Protein AF-A0A7N2KNU7-F1 (afdb_monomer)

Structure (mmCIF, N/CA/C/O backbone):
data_AF-A0A7N2KNU7-F1
#
_entry.id   AF-A0A7N2KNU7-F1
#
loop_
_atom_site.group_PDB
_atom_site.id
_atom_site.type_symbol
_atom_site.label_atom_id
_atom_site.label_alt_id
_atom_site.label_comp_id
_atom_site.label_asym_id
_atom_site.label_entity_id
_atom_site.label_seq_id
_atom_site.pdbx_PDB_ins_code
_atom_site.Cartn_x
_atom_site.Cartn_y
_atom_site.Cartn_z
_atom_site.occupancy
_atom_site.B_iso_or_equiv
_atom_site.auth_seq_id
_atom_site.auth_comp_id
_atom_site.auth_asym_id
_atom_site.auth_atom_id
_atom_site.pdbx_PDB_model_num
ATOM 1 N N . MET A 1 1 ? 19.047 15.724 -5.368 1.00 64.50 1 MET A N 1
ATOM 2 C CA . MET A 1 1 ? 18.341 14.458 -5.682 1.00 64.50 1 MET A CA 1
ATOM 3 C C . MET A 1 1 ? 17.809 14.428 -7.114 1.00 64.50 1 MET A C 1
ATOM 5 O O . MET A 1 1 ? 18.222 13.555 -7.859 1.00 64.50 1 MET A O 1
ATOM 9 N N . MET A 1 2 ? 16.985 15.394 -7.543 1.00 69.75 2 MET A N 1
ATOM 10 C CA . MET A 1 2 ? 16.457 15.450 -8.921 1.00 69.75 2 MET A CA 1
ATOM 11 C C . MET A 1 2 ? 17.552 15.478 -10.005 1.00 69.75 2 MET A C 1
ATOM 13 O O . MET A 1 2 ? 17.428 14.807 -11.021 1.00 69.75 2 MET A O 1
ATOM 17 N N . GLN A 1 3 ? 18.667 16.171 -9.753 1.00 74.50 3 GLN A N 1
ATOM 18 C CA . GLN A 1 3 ? 19.813 16.201 -10.668 1.00 74.50 3 GLN A CA 1
ATOM 19 C C . GLN A 1 3 ? 20.489 14.829 -10.831 1.00 74.50 3 GLN A C 1
ATOM 21 O O . GLN A 1 3 ? 20.762 14.425 -11.954 1.00 74.50 3 GLN A O 1
ATOM 26 N N . MET A 1 4 ? 20.637 14.060 -9.744 1.00 72.19 4 MET A N 1
ATOM 27 C CA . MET A 1 4 ? 21.137 12.679 -9.818 1.00 72.19 4 MET A CA 1
ATOM 28 C C . MET A 1 4 ? 20.189 11.774 -10.615 1.00 72.19 4 MET A C 1
ATOM 30 O O . MET A 1 4 ? 20.644 10.941 -11.387 1.00 72.19 4 MET A O 1
ATOM 34 N N . ILE A 1 5 ? 18.869 11.950 -10.469 1.00 74.19 5 ILE A N 1
ATOM 35 C CA . ILE A 1 5 ? 17.875 11.183 -11.239 1.00 74.19 5 ILE A CA 1
ATOM 36 C C . ILE A 1 5 ? 18.020 11.470 -12.743 1.00 74.19 5 ILE A C 1
ATOM 38 O O . ILE A 1 5 ? 18.053 10.542 -13.549 1.00 74.19 5 ILE A O 1
ATOM 42 N N . LEU A 1 6 ? 18.150 12.744 -13.130 1.00 79.31 6 LEU A N 1
ATOM 43 C 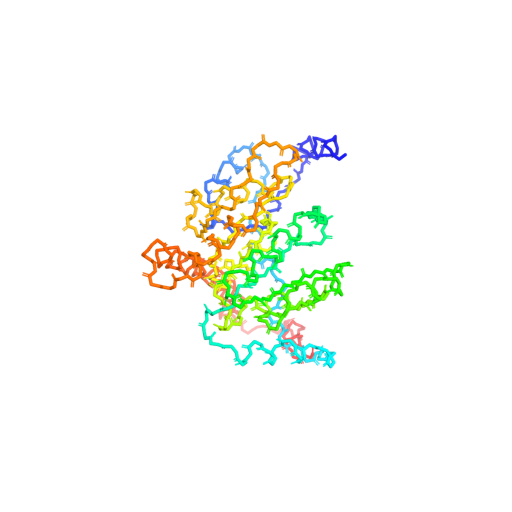CA . LEU A 1 6 ? 18.353 13.136 -14.530 1.00 79.31 6 LEU A CA 1
ATOM 44 C C . LEU A 1 6 ? 19.681 12.617 -15.094 1.00 79.31 6 LEU A C 1
ATOM 46 O O . LEU A 1 6 ? 19.728 12.157 -16.236 1.00 79.31 6 LEU A O 1
ATOM 50 N N . GLU A 1 7 ? 20.742 12.639 -14.288 1.00 81.50 7 GLU A N 1
ATOM 51 C CA . GLU A 1 7 ? 22.025 12.048 -14.657 1.00 81.50 7 GLU A CA 1
ATOM 52 C C . GLU A 1 7 ? 21.876 10.550 -14.915 1.00 81.50 7 GLU A C 1
ATOM 54 O O . GLU A 1 7 ? 22.263 10.104 -15.991 1.00 81.50 7 GLU A O 1
ATOM 59 N N . VAL A 1 8 ? 21.223 9.787 -14.034 1.00 79.69 8 VAL A N 1
ATOM 60 C CA . VAL A 1 8 ? 20.981 8.347 -14.239 1.00 79.69 8 VAL A CA 1
ATOM 61 C C . VAL A 1 8 ? 20.299 8.070 -15.584 1.00 79.69 8 VAL A C 1
ATOM 63 O O . VAL A 1 8 ? 20.743 7.186 -16.317 1.00 79.69 8 VAL A O 1
ATOM 66 N N . PHE A 1 9 ? 19.294 8.858 -15.984 1.00 81.62 9 PHE A N 1
ATOM 67 C CA . PHE A 1 9 ? 18.635 8.679 -17.287 1.00 81.62 9 PHE A CA 1
ATOM 68 C C . PHE A 1 9 ? 19.575 8.862 -18.485 1.00 81.62 9 PHE A C 1
ATOM 70 O O . PHE A 1 9 ? 19.429 8.166 -19.492 1.00 81.62 9 PHE A O 1
ATOM 77 N N . SER A 1 10 ? 20.569 9.747 -18.383 1.00 83.69 10 SER A N 1
ATOM 78 C CA . SER A 1 10 ? 21.574 9.922 -19.440 1.00 83.69 10 SER A CA 1
ATOM 79 C C . SER A 1 10 ? 22.513 8.715 -19.573 1.00 83.69 10 SER A C 1
ATOM 81 O O . SER A 1 10 ? 23.032 8.449 -20.660 1.00 83.69 10 SER A O 1
ATOM 83 N N . TRP A 1 11 ? 22.694 7.948 -18.493 1.00 85.88 11 TRP A N 1
ATOM 84 C CA . TRP A 1 11 ? 23.528 6.746 -18.471 1.00 85.88 11 TRP A CA 1
ATOM 85 C C . TRP A 1 11 ? 22.797 5.513 -18.996 1.00 85.88 11 TRP A C 1
ATOM 87 O O . TRP A 1 11 ? 23.459 4.602 -19.485 1.00 85.88 11 TRP A O 1
ATOM 97 N N . VAL A 1 12 ? 21.457 5.490 -18.979 1.00 88.38 12 VAL A N 1
ATOM 98 C CA . VAL A 1 12 ? 20.672 4.350 -19.488 1.00 88.38 12 VAL A CA 1
ATOM 99 C C . VAL A 1 12 ? 21.035 4.027 -20.940 1.00 88.38 12 VAL A C 1
ATOM 101 O O . VAL A 1 12 ? 21.231 2.866 -21.268 1.00 88.38 12 VAL A O 1
ATOM 104 N N . ASN A 1 13 ? 21.236 5.038 -21.795 1.00 84.75 13 ASN A N 1
ATOM 105 C CA . ASN A 1 13 ? 21.635 4.827 -23.197 1.00 84.75 13 ASN A CA 1
ATOM 106 C C . ASN A 1 13 ? 23.048 4.239 -23.368 1.00 84.75 13 ASN A C 1
ATOM 108 O O . ASN A 1 13 ? 23.402 3.811 -24.462 1.00 84.75 13 ASN A O 1
ATOM 112 N N . LYS A 1 14 ? 23.864 4.250 -22.310 1.00 89.06 14 LYS A N 1
ATOM 113 C CA . LYS A 1 14 ? 25.227 3.701 -22.292 1.00 89.06 14 LYS A CA 1
ATOM 114 C C . LYS A 1 14 ? 25.286 2.318 -21.637 1.00 89.06 14 LYS A C 1
ATOM 116 O O . LYS A 1 14 ? 26.367 1.741 -21.548 1.00 89.06 14 LYS A O 1
ATOM 121 N N . ALA A 1 15 ? 24.161 1.808 -21.136 1.00 90.50 15 ALA A N 1
ATOM 122 C CA . ALA A 1 15 ? 24.102 0.514 -20.477 1.00 90.50 15 ALA A CA 1
ATOM 123 C C . ALA A 1 15 ? 24.253 -0.637 -21.484 1.00 90.50 15 ALA A C 1
ATOM 125 O O . ALA A 1 15 ? 23.887 -0.522 -22.652 1.00 90.50 15 ALA A O 1
ATOM 126 N N . GLN A 1 16 ? 24.773 -1.771 -21.011 1.00 93.88 16 GLN A N 1
ATOM 127 C CA . GLN A 1 16 ? 24.846 -3.011 -21.795 1.00 93.88 16 GLN A CA 1
ATOM 128 C C . GLN A 1 16 ? 23.564 -3.840 -21.706 1.00 93.88 16 GLN A C 1
ATOM 130 O O . GLN A 1 16 ? 23.306 -4.670 -22.571 1.00 93.88 16 GLN A O 1
ATOM 135 N N . TYR A 1 17 ? 22.791 -3.650 -20.640 1.00 92.75 17 TYR A N 1
ATOM 136 C CA . TYR A 1 17 ? 21.501 -4.278 -20.402 1.00 92.75 17 TYR A CA 1
ATOM 137 C C . TYR A 1 17 ? 20.739 -3.478 -19.340 1.00 92.75 17 TYR A C 1
ATOM 139 O O . TYR A 1 17 ? 21.343 -2.777 -18.524 1.00 92.75 17 TYR A O 1
ATOM 147 N N . LEU A 1 18 ? 19.413 -3.605 -19.329 1.00 91.00 18 LEU A N 1
ATOM 148 C CA . LEU A 1 18 ? 18.538 -3.009 -18.319 1.00 91.00 18 LEU A CA 1
ATOM 149 C C . LEU A 1 18 ? 17.828 -4.110 -17.535 1.00 91.00 18 LEU A C 1
ATOM 151 O O . LEU A 1 18 ? 17.104 -4.917 -18.113 1.00 91.00 18 LEU A O 1
ATOM 155 N N . LEU A 1 19 ? 18.030 -4.127 -16.217 1.00 90.19 19 LEU A N 1
ATOM 156 C CA . LEU A 1 19 ? 17.342 -5.032 -15.298 1.00 90.19 19 LEU A CA 1
ATOM 157 C C . LEU A 1 19 ? 16.247 -4.262 -14.568 1.00 90.19 19 LEU A C 1
ATOM 159 O O . LEU A 1 19 ? 16.536 -3.297 -13.863 1.00 90.19 19 LEU A O 1
ATOM 163 N N . LEU A 1 20 ? 15.001 -4.701 -14.717 1.00 88.50 20 LEU A N 1
ATOM 164 C CA . LEU A 1 20 ? 13.859 -4.110 -14.027 1.00 88.50 20 LEU A CA 1
ATOM 165 C C . LEU A 1 20 ? 13.331 -5.074 -12.971 1.00 88.50 20 LEU A C 1
ATOM 167 O O . LEU A 1 20 ? 13.109 -6.257 -13.237 1.00 88.50 20 LEU A O 1
ATOM 171 N N . THR A 1 21 ? 13.097 -4.557 -11.767 1.00 87.50 21 THR A N 1
ATOM 172 C CA . THR A 1 21 ? 12.558 -5.299 -10.618 1.00 87.50 21 THR A CA 1
ATOM 173 C C . THR A 1 21 ? 11.040 -5.475 -10.722 1.00 87.50 21 THR A C 1
ATOM 175 O O . THR A 1 21 ? 10.298 -5.243 -9.771 1.00 87.50 21 THR A O 1
ATOM 178 N N . SER A 1 22 ? 10.572 -5.888 -11.898 1.00 88.31 22 SER A N 1
ATOM 179 C CA . SER A 1 22 ? 9.167 -6.124 -12.224 1.00 88.31 22 SER A CA 1
ATOM 180 C C . SER A 1 22 ? 8.988 -7.479 -12.916 1.00 88.31 22 SER A C 1
ATOM 182 O O . SER A 1 22 ? 9.959 -8.194 -13.180 1.00 88.31 22 SER A O 1
ATOM 184 N N . ILE A 1 23 ? 7.736 -7.842 -13.165 1.00 87.44 23 ILE A N 1
ATOM 185 C CA . ILE A 1 23 ? 7.295 -9.058 -13.843 1.00 87.44 23 ILE A CA 1
ATOM 186 C C . ILE A 1 23 ? 6.783 -8.654 -15.230 1.00 87.44 23 ILE A C 1
ATOM 188 O O . ILE A 1 23 ? 6.042 -7.680 -15.352 1.00 87.44 23 ILE A O 1
ATOM 192 N N . TYR A 1 24 ? 7.171 -9.384 -16.279 1.00 89.38 24 TYR A N 1
ATOM 193 C CA . TYR A 1 24 ? 6.782 -9.029 -17.647 1.00 89.38 24 TYR A CA 1
ATOM 194 C C . TYR A 1 24 ? 5.262 -9.088 -17.835 1.00 89.38 24 TYR A C 1
ATOM 196 O O . TYR A 1 24 ? 4.677 -8.176 -18.402 1.00 89.38 24 TYR A O 1
ATOM 204 N N . GLU A 1 25 ? 4.613 -10.114 -17.292 1.00 89.31 25 GLU A N 1
ATOM 205 C CA . GLU A 1 25 ? 3.164 -10.319 -17.324 1.00 89.31 25 GLU A CA 1
ATOM 206 C C . GLU A 1 25 ? 2.397 -9.169 -16.660 1.00 89.31 25 GLU A C 1
ATOM 208 O O . GLU A 1 25 ? 1.263 -8.887 -17.041 1.00 89.31 25 GLU A O 1
ATOM 213 N N . LEU A 1 26 ? 3.020 -8.486 -15.694 1.00 87.56 26 LEU A N 1
ATOM 214 C CA . LEU A 1 26 ? 2.417 -7.363 -14.984 1.00 87.56 26 LEU A CA 1
ATOM 215 C C . LEU A 1 26 ? 2.451 -6.065 -15.806 1.00 87.56 26 LEU A C 1
ATOM 217 O O . LEU A 1 26 ? 1.499 -5.289 -15.778 1.00 87.56 26 LEU A O 1
ATOM 221 N N . GLU A 1 27 ? 3.545 -5.823 -16.532 1.00 88.50 27 GLU A N 1
ATOM 222 C CA . GLU A 1 27 ? 3.815 -4.549 -17.214 1.00 88.50 27 GLU A CA 1
ATOM 223 C C . GLU A 1 27 ? 4.255 -4.746 -18.673 1.00 88.50 27 GLU A C 1
ATOM 225 O O . GLU A 1 27 ? 5.130 -4.038 -19.178 1.00 88.50 27 GLU A O 1
ATOM 230 N N . SER A 1 28 ? 3.655 -5.710 -19.374 1.00 91.44 28 SER A N 1
ATOM 231 C CA . SER A 1 28 ? 4.096 -6.159 -20.707 1.00 91.44 28 SER A CA 1
ATOM 232 C C . SER A 1 28 ? 4.264 -5.007 -21.696 1.00 91.44 28 SER A C 1
ATOM 234 O O . SER A 1 28 ? 5.322 -4.859 -22.303 1.00 91.44 28 SER A O 1
ATOM 236 N N . LYS A 1 29 ? 3.283 -4.099 -21.749 1.00 92.06 29 LYS A N 1
ATOM 237 C CA . LYS A 1 29 ? 3.323 -2.884 -22.580 1.00 92.06 29 LYS A CA 1
ATOM 238 C C . LYS A 1 29 ? 4.541 -2.001 -22.295 1.00 92.06 29 LYS A C 1
ATOM 240 O O . LYS A 1 29 ? 5.129 -1.457 -23.227 1.00 92.06 29 LYS A O 1
ATOM 245 N N . VAL A 1 30 ? 4.923 -1.845 -21.025 1.00 91.69 30 VAL A N 1
ATOM 246 C CA . VAL A 1 30 ? 6.094 -1.045 -20.631 1.00 91.69 30 VAL A CA 1
ATOM 247 C C . VAL A 1 30 ? 7.362 -1.728 -21.126 1.00 91.69 30 VAL A C 1
ATOM 249 O O . VAL A 1 30 ? 8.192 -1.091 -21.772 1.00 91.69 30 VAL A O 1
ATOM 252 N N . PHE A 1 31 ? 7.491 -3.034 -20.893 1.00 92.31 31 PHE A N 1
ATOM 253 C CA . PHE A 1 31 ? 8.637 -3.802 -21.371 1.00 92.31 31 PHE A CA 1
ATOM 254 C C . PHE A 1 31 ? 8.760 -3.787 -22.894 1.00 92.31 31 PHE A C 1
ATOM 256 O O . PHE A 1 31 ? 9.868 -3.626 -23.398 1.00 92.31 31 PHE A O 1
ATOM 263 N N . ASP A 1 32 ? 7.657 -3.916 -23.626 1.00 94.62 32 ASP A N 1
ATOM 264 C CA . ASP A 1 32 ? 7.663 -3.914 -25.090 1.00 94.62 32 ASP A CA 1
ATOM 265 C C . ASP A 1 32 ? 8.130 -2.562 -25.643 1.00 94.62 32 ASP A C 1
ATOM 267 O O . ASP A 1 32 ? 8.982 -2.512 -26.531 1.00 94.62 32 ASP A O 1
ATOM 271 N N . VAL A 1 33 ? 7.662 -1.455 -25.055 1.00 95.44 33 VAL A N 1
ATOM 272 C CA . VAL A 1 33 ? 8.128 -0.106 -25.410 1.00 95.44 33 VAL A CA 1
ATOM 273 C C . VAL A 1 33 ? 9.615 0.067 -25.099 1.00 95.44 33 VAL A C 1
ATOM 275 O O . VAL A 1 33 ? 10.349 0.619 -25.916 1.00 95.44 33 VAL A O 1
ATOM 278 N N . LEU A 1 34 ? 10.091 -0.408 -23.945 1.00 93.44 34 LEU A N 1
ATOM 279 C CA . LEU A 1 34 ? 11.506 -0.300 -23.578 1.00 93.44 34 LEU A CA 1
ATOM 280 C C . LEU A 1 34 ? 12.401 -1.153 -24.487 1.00 93.44 34 LEU A C 1
ATOM 282 O O . LEU A 1 34 ? 13.447 -0.672 -24.917 1.00 93.44 34 LEU A O 1
ATOM 286 N N . LYS A 1 35 ? 11.975 -2.373 -24.833 1.00 93.75 35 LYS A N 1
ATOM 287 C CA . LYS A 1 35 ? 12.671 -3.255 -25.786 1.00 93.75 35 LYS A CA 1
ATOM 288 C C . LYS A 1 35 ? 12.715 -2.667 -27.197 1.00 93.75 35 LYS A C 1
ATOM 290 O O . LYS A 1 35 ? 13.703 -2.853 -27.891 1.00 93.75 35 LYS A O 1
ATOM 295 N N . ALA A 1 36 ? 11.670 -1.956 -27.622 1.00 95.19 36 ALA A N 1
ATOM 296 C CA . ALA A 1 36 ? 11.663 -1.265 -28.911 1.00 95.19 36 ALA A CA 1
ATOM 297 C C . ALA A 1 36 ? 12.526 0.009 -28.901 1.00 95.19 36 ALA A C 1
ATOM 299 O O . ALA A 1 36 ? 13.092 0.389 -29.924 1.00 95.19 36 ALA A O 1
ATOM 300 N N . LYS A 1 37 ? 12.614 0.686 -27.750 1.00 93.31 37 LYS A N 1
ATOM 301 C CA . LYS A 1 37 ? 13.359 1.939 -27.589 1.00 93.31 37 LYS A CA 1
ATOM 302 C C . LYS A 1 37 ? 14.869 1.730 -27.495 1.00 93.31 37 LYS A C 1
ATOM 304 O O . LYS A 1 37 ? 15.621 2.566 -27.992 1.00 93.31 37 LYS A O 1
ATOM 309 N N . PHE A 1 38 ? 15.309 0.673 -26.820 1.00 91.38 38 PHE A N 1
ATOM 310 C CA . PHE A 1 38 ? 16.722 0.419 -26.562 1.00 91.38 38 PHE A CA 1
ATOM 311 C C . PHE A 1 38 ? 17.254 -0.716 -27.433 1.00 91.38 38 PHE A C 1
ATOM 313 O O . PHE A 1 38 ? 16.611 -1.744 -27.595 1.00 91.38 38 PHE A O 1
ATOM 320 N N . SER A 1 39 ? 18.462 -0.541 -27.971 1.00 91.00 39 SER A N 1
ATOM 321 C CA . SER A 1 39 ? 19.144 -1.571 -28.764 1.00 91.00 39 SER A CA 1
ATOM 322 C C . SER A 1 39 ? 19.776 -2.675 -27.912 1.00 91.00 39 SER A C 1
ATOM 324 O O . SER A 1 39 ? 20.162 -3.714 -28.446 1.00 91.00 39 SER A O 1
ATOM 326 N N . PHE A 1 40 ? 19.904 -2.459 -26.600 1.00 93.25 40 PHE A N 1
ATOM 327 C CA . PHE A 1 40 ? 20.430 -3.438 -25.655 1.00 93.25 40 PHE A CA 1
ATOM 328 C C . PHE A 1 40 ? 19.311 -4.271 -24.999 1.00 93.25 40 PHE A C 1
ATOM 330 O O . PHE A 1 40 ? 18.161 -3.829 -24.935 1.00 93.25 40 PHE A O 1
ATOM 337 N N . PRO A 1 41 ? 19.629 -5.460 -24.451 1.00 94.31 41 PRO A N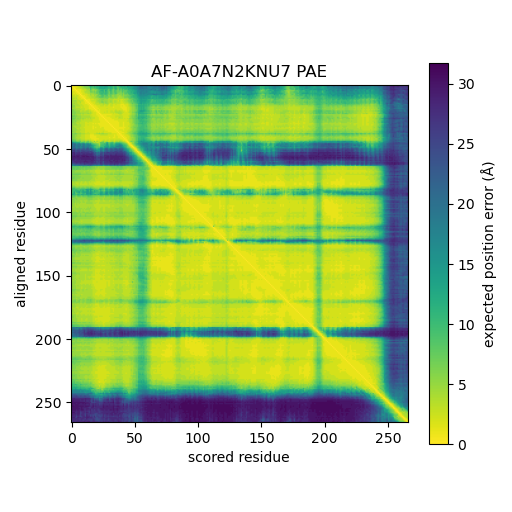 1
ATOM 338 C CA . PRO A 1 41 ? 18.641 -6.315 -23.800 1.00 94.31 41 PRO A CA 1
ATOM 339 C C . PRO A 1 41 ? 17.970 -5.680 -22.571 1.00 94.31 41 PRO A C 1
ATOM 341 O O . PRO A 1 41 ? 18.635 -5.127 -21.691 1.00 94.31 41 PRO A O 1
ATOM 344 N N . VAL A 1 42 ? 16.647 -5.838 -22.473 1.00 93.06 42 VAL A N 1
ATOM 345 C CA . VAL A 1 42 ? 15.834 -5.433 -21.315 1.00 93.06 42 VAL A CA 1
ATOM 346 C C . VAL A 1 42 ? 15.231 -6.678 -20.669 1.00 93.06 42 VAL A C 1
ATOM 348 O O . VAL A 1 42 ? 14.463 -7.402 -21.309 1.00 93.06 42 VAL A O 1
ATOM 351 N N . TYR A 1 43 ? 15.553 -6.910 -19.397 1.00 89.75 43 TYR A N 1
ATOM 352 C CA . TYR A 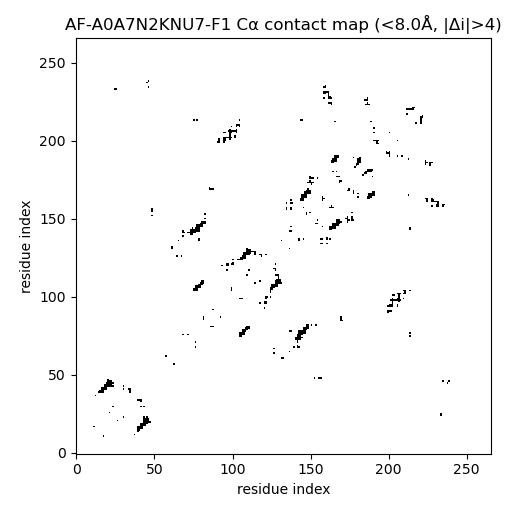1 43 ? 15.141 -8.092 -18.644 1.00 89.75 43 TYR A CA 1
ATOM 353 C C . TYR A 1 43 ? 14.221 -7.737 -17.476 1.00 89.75 43 TYR A C 1
ATOM 355 O O . TYR A 1 43 ? 14.501 -6.840 -16.677 1.00 89.75 43 TYR A O 1
ATOM 363 N N . ALA A 1 44 ? 13.139 -8.504 -17.351 1.00 88.31 44 ALA A N 1
ATOM 364 C CA . ALA A 1 44 ? 12.337 -8.567 -16.140 1.00 88.31 44 ALA A CA 1
ATOM 365 C C . ALA A 1 44 ? 13.014 -9.535 -15.162 1.00 88.31 44 ALA A C 1
ATOM 367 O O . ALA A 1 44 ? 13.118 -10.727 -15.443 1.00 88.31 44 ALA A O 1
ATOM 368 N N . MET A 1 45 ? 13.473 -9.046 -14.009 1.00 80.69 45 MET A N 1
ATOM 369 C CA . MET A 1 45 ? 14.066 -9.912 -12.977 1.00 80.69 45 MET A CA 1
ATOM 370 C C . MET A 1 45 ? 13.000 -10.748 -12.240 1.00 80.69 45 MET A C 1
ATOM 372 O O . MET A 1 45 ? 13.299 -11.749 -11.578 1.00 80.69 45 MET A O 1
ATOM 376 N N . GLY A 1 46 ? 11.729 -10.363 -12.366 1.00 74.56 46 GLY A N 1
ATOM 377 C CA . GLY A 1 46 ? 10.599 -11.015 -11.723 1.00 74.56 46 GLY A CA 1
ATOM 378 C C . GLY A 1 46 ? 10.545 -10.731 -10.223 1.00 74.56 46 GLY A C 1
ATOM 379 O O . GLY A 1 46 ? 10.883 -9.640 -9.754 1.00 74.56 46 GLY A O 1
ATOM 380 N N . GLN A 1 47 ? 10.099 -11.722 -9.450 1.00 66.06 47 GLN A N 1
ATOM 381 C CA . GLN A 1 47 ? 9.970 -11.641 -7.994 1.00 66.06 47 GLN A CA 1
ATOM 382 C C . GLN A 1 47 ? 11.324 -11.676 -7.275 1.00 66.06 47 GLN A C 1
ATOM 384 O O . GLN A 1 47 ? 11.727 -12.694 -6.736 1.00 66.06 47 GLN A O 1
ATOM 389 N N . ILE A 1 48 ? 12.037 -10.553 -7.237 1.00 63.00 48 ILE A N 1
ATOM 390 C CA . ILE A 1 48 ? 12.957 -10.273 -6.129 1.00 63.00 48 ILE A CA 1
ATOM 391 C C . ILE A 1 48 ? 12.104 -9.825 -4.938 1.00 63.00 48 ILE A C 1
ATOM 393 O O . ILE A 1 48 ? 11.879 -8.629 -4.743 1.00 63.00 48 ILE A O 1
ATOM 397 N N . VAL A 1 49 ? 11.495 -10.782 -4.252 1.00 60.66 49 VAL A N 1
ATOM 398 C CA . VAL A 1 49 ? 10.920 -10.607 -2.914 1.00 60.66 49 VAL A CA 1
ATOM 399 C C . VAL A 1 49 ? 11.815 -11.443 -1.994 1.00 60.66 49 VAL A C 1
ATOM 401 O O . VAL A 1 49 ? 12.264 -12.500 -2.443 1.00 60.66 49 VAL A O 1
ATOM 404 N N . PRO A 1 50 ? 12.171 -10.980 -0.778 1.00 57.62 50 PRO A N 1
ATOM 405 C CA . PRO A 1 50 ? 12.945 -11.798 0.152 1.00 57.62 50 PRO A CA 1
ATOM 406 C C . PRO A 1 50 ? 12.304 -13.184 0.259 1.00 57.62 50 PRO A C 1
ATOM 408 O O . PRO A 1 50 ? 11.081 -13.263 0.386 1.00 57.62 50 PRO A O 1
ATOM 411 N N . ASN A 1 51 ? 13.109 -14.247 0.133 1.00 51.25 51 ASN A N 1
ATOM 412 C CA . ASN A 1 51 ? 12.625 -15.628 0.169 1.00 51.25 51 ASN A CA 1
ATOM 413 C C . ASN A 1 51 ? 11.621 -15.821 1.315 1.00 51.25 51 ASN A C 1
ATOM 415 O O . ASN A 1 51 ? 11.823 -15.295 2.412 1.00 51.25 51 ASN A O 1
ATOM 419 N N . PHE A 1 52 ? 10.588 -16.634 1.068 1.00 50.78 52 PHE A N 1
ATOM 420 C CA . PHE A 1 52 ? 9.690 -17.209 2.078 1.00 50.78 52 PHE A CA 1
ATOM 421 C C . PHE A 1 52 ? 10.443 -18.162 3.029 1.00 50.78 52 PHE A C 1
ATOM 423 O O . PHE A 1 52 ? 9.946 -19.233 3.370 1.00 50.78 52 PHE A O 1
ATOM 430 N N . ASP A 1 53 ? 11.659 -17.819 3.453 1.00 44.62 53 ASP A N 1
ATOM 431 C CA . ASP A 1 53 ? 12.318 -18.551 4.515 1.00 44.62 53 ASP A CA 1
ATOM 432 C C . ASP A 1 53 ? 11.550 -18.262 5.801 1.00 44.62 53 ASP A C 1
ATOM 434 O O . ASP A 1 53 ? 11.759 -17.268 6.496 1.00 44.62 53 ASP A O 1
ATOM 438 N N . PHE A 1 54 ? 10.679 -19.209 6.148 1.00 48.62 54 PHE A N 1
ATOM 439 C CA . PHE A 1 54 ? 10.197 -19.459 7.505 1.00 48.62 54 PHE A CA 1
ATOM 440 C C . PHE A 1 54 ? 11.340 -19.896 8.447 1.00 48.62 54 PHE A C 1
ATOM 442 O O . PHE A 1 54 ? 11.077 -20.499 9.484 1.00 48.62 54 PHE A O 1
ATOM 449 N N . GLY A 1 55 ? 12.601 -19.622 8.088 1.00 40.28 55 GLY A N 1
ATOM 450 C CA . GLY A 1 55 ? 13.784 -19.979 8.848 1.00 40.28 55 GLY A CA 1
ATOM 451 C C . GLY A 1 55 ? 13.685 -19.422 10.260 1.00 40.28 55 GLY A C 1
ATOM 452 O O . GLY A 1 55 ? 13.541 -18.215 10.461 1.00 40.28 55 GLY A O 1
ATOM 453 N N . GLU A 1 56 ? 13.734 -20.344 11.215 1.00 43.31 56 GLU A N 1
ATOM 454 C CA . GLU A 1 56 ? 13.595 -20.194 12.661 1.00 43.31 56 GLU A CA 1
ATOM 455 C C . GLU A 1 56 ? 14.699 -19.338 13.308 1.00 43.31 56 GLU A C 1
ATOM 457 O O . GLU A 1 56 ? 15.302 -19.724 14.301 1.00 43.31 56 GLU A O 1
ATOM 462 N N . ASN A 1 57 ? 14.949 -18.127 12.818 1.00 44.66 57 ASN A N 1
ATOM 463 C CA . ASN A 1 57 ? 15.603 -17.104 13.628 1.00 44.66 57 ASN A CA 1
ATOM 464 C C . ASN A 1 57 ? 14.525 -16.294 14.343 1.00 44.66 57 ASN A C 1
ATOM 466 O O . ASN A 1 57 ? 14.375 -15.089 14.143 1.00 44.66 57 ASN A O 1
ATOM 470 N N . THR A 1 58 ? 13.744 -16.987 15.178 1.00 44.56 58 THR A N 1
ATOM 471 C CA . THR A 1 58 ? 12.824 -16.357 16.121 1.00 44.56 58 THR A CA 1
ATOM 472 C C . THR A 1 58 ? 13.644 -15.613 17.167 1.00 44.56 58 THR A C 1
ATOM 474 O O . THR A 1 58 ? 13.916 -16.120 18.254 1.00 44.56 58 THR A O 1
ATOM 477 N N . ASN A 1 59 ? 14.009 -14.369 16.868 1.00 47.41 59 ASN A N 1
ATOM 478 C CA . ASN A 1 59 ? 14.167 -13.399 17.938 1.00 47.41 59 ASN A CA 1
ATOM 479 C C . ASN A 1 59 ? 12.833 -13.390 18.696 1.00 47.41 59 ASN A C 1
ATOM 48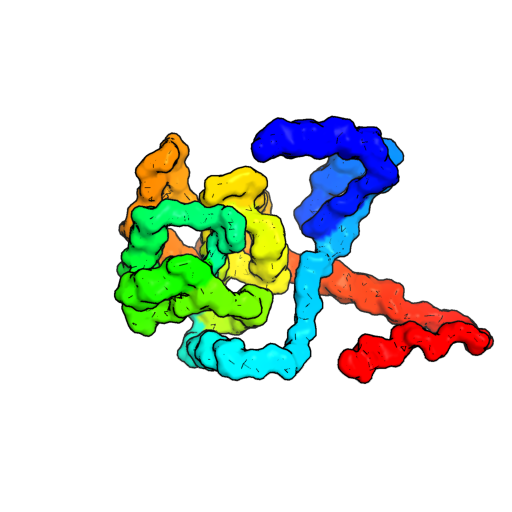1 O O . ASN A 1 59 ? 11.780 -13.194 18.092 1.00 47.41 59 ASN A O 1
ATOM 485 N N . HIS A 1 60 ? 12.855 -13.627 20.009 1.00 47.75 60 HIS A N 1
ATOM 486 C CA . HIS A 1 60 ? 11.660 -13.817 20.845 1.00 47.75 60 HIS A CA 1
ATOM 487 C C . HIS A 1 60 ? 10.587 -12.705 20.735 1.00 47.75 60 HIS A C 1
ATOM 489 O O . HIS A 1 60 ? 9.445 -12.922 21.136 1.00 47.75 60 HIS A O 1
ATOM 495 N N . ASN A 1 61 ? 10.909 -11.544 20.152 1.00 50.88 61 ASN A N 1
ATOM 496 C CA . ASN A 1 61 ? 9.956 -10.471 19.859 1.00 50.88 61 ASN A CA 1
ATOM 497 C C . ASN A 1 61 ? 9.038 -10.726 18.647 1.00 50.88 61 ASN A C 1
ATOM 499 O O . ASN A 1 61 ? 7.955 -10.142 18.605 1.00 50.88 61 ASN A O 1
ATOM 503 N N . ASP A 1 62 ? 9.418 -11.582 17.688 1.00 53.88 62 ASP A N 1
ATOM 504 C CA . ASP A 1 62 ? 8.594 -11.853 16.497 1.00 53.88 62 ASP A CA 1
ATOM 505 C C . ASP A 1 62 ? 7.297 -12.605 16.831 1.00 53.88 62 ASP A C 1
ATOM 507 O O . ASP A 1 62 ? 6.270 -12.412 16.180 1.00 53.88 62 ASP A O 1
ATOM 511 N N . ASN A 1 63 ? 7.307 -13.408 17.898 1.00 60.22 63 ASN A N 1
ATOM 512 C CA . ASN A 1 63 ? 6.141 -14.195 18.302 1.00 60.22 63 ASN A CA 1
ATOM 513 C C . ASN A 1 63 ? 5.001 -13.338 18.873 1.00 60.22 63 ASN A C 1
ATOM 515 O O . ASN A 1 63 ? 3.845 -13.744 18.808 1.00 60.22 63 ASN A O 1
ATOM 519 N N . ASN A 1 64 ? 5.288 -12.151 19.413 1.00 81.69 64 ASN A N 1
ATOM 520 C CA . ASN A 1 64 ? 4.279 -11.394 20.156 1.00 81.69 64 ASN A CA 1
ATOM 521 C C . ASN A 1 64 ? 3.268 -10.694 19.227 1.00 81.69 64 ASN A C 1
ATOM 523 O O . ASN A 1 64 ? 2.066 -10.688 19.486 1.00 81.69 64 ASN A O 1
ATOM 527 N N . TYR A 1 65 ? 3.732 -10.142 18.101 1.00 90.69 65 TYR A N 1
ATOM 528 C CA . TYR A 1 65 ? 2.846 -9.435 17.172 1.00 90.69 65 TYR A CA 1
ATOM 529 C C . TYR A 1 65 ? 2.091 -10.376 16.223 1.00 90.69 65 TYR A C 1
ATOM 531 O O . TYR A 1 65 ? 0.979 -10.050 15.809 1.00 90.69 65 TYR A O 1
ATOM 539 N N . LEU A 1 66 ? 2.658 -11.544 15.897 1.00 92.56 66 LEU A N 1
ATOM 540 C CA . LEU A 1 66 ? 1.955 -12.570 15.121 1.00 92.56 66 LEU A CA 1
ATOM 541 C C . LEU A 1 66 ? 0.844 -13.215 15.947 1.00 92.56 66 LEU A C 1
ATOM 543 O O . LEU A 1 66 ? -0.280 -13.289 15.470 1.00 92.56 66 LEU A O 1
ATOM 547 N N . HIS A 1 67 ? 1.104 -13.528 17.220 1.00 93.69 67 HIS A N 1
ATOM 548 C CA . HIS A 1 67 ? 0.060 -14.007 18.127 1.00 93.69 67 HIS A CA 1
ATOM 549 C C . HIS A 1 67 ? -1.098 -13.002 18.259 1.00 93.69 67 HIS A C 1
ATOM 551 O O . HIS A 1 67 ? -2.265 -13.379 18.332 1.00 93.69 67 HIS A O 1
ATOM 557 N N . TRP A 1 68 ? -0.807 -11.694 18.253 1.00 95.12 68 TRP A N 1
ATOM 558 C CA . TRP A 1 68 ? -1.872 -10.691 18.206 1.00 95.12 68 TRP A CA 1
ATOM 559 C C . TRP A 1 68 ? -2.726 -10.817 16.937 1.00 95.12 68 TRP A C 1
ATOM 561 O O . TRP A 1 68 ? -3.945 -10.701 17.040 1.00 95.12 68 TRP A O 1
ATOM 571 N N . LEU A 1 69 ? -2.123 -11.076 15.769 1.00 96.69 69 LEU A N 1
ATOM 572 C CA . LEU A 1 69 ? -2.841 -11.290 14.506 1.00 96.69 69 LEU A CA 1
ATOM 573 C C . LEU A 1 69 ? -3.652 -12.595 14.504 1.00 96.69 69 LEU A C 1
ATOM 575 O O . LEU A 1 69 ? -4.770 -12.591 13.979 1.00 96.69 69 LEU A O 1
ATOM 579 N N . ASP A 1 70 ? -3.133 -13.668 15.106 1.00 96.25 70 ASP A N 1
ATOM 580 C CA . ASP A 1 70 ? -3.823 -14.960 15.261 1.00 96.25 70 ASP A CA 1
ATOM 581 C C . ASP A 1 70 ? -5.156 -14.806 16.012 1.00 96.25 70 ASP A C 1
ATOM 583 O O . ASP A 1 70 ? -6.145 -15.468 15.699 1.00 96.25 70 ASP A O 1
ATOM 587 N N . CYS A 1 71 ? -5.216 -13.872 16.964 1.00 95.81 71 CYS A N 1
ATOM 588 C CA . CYS A 1 71 ? -6.425 -13.560 17.726 1.00 95.81 71 CYS A CA 1
ATOM 589 C C . CYS A 1 71 ? -7.453 -12.701 16.967 1.00 95.81 71 CYS A C 1
ATOM 591 O O . CYS A 1 71 ? -8.505 -12.382 17.528 1.00 95.81 71 CYS A O 1
ATOM 593 N N . GLN A 1 72 ? -7.172 -12.277 15.729 1.00 97.25 72 GLN A N 1
ATOM 594 C CA . GLN A 1 72 ? -8.076 -11.417 14.960 1.00 97.25 72 GLN A CA 1
ATOM 595 C C . GLN A 1 72 ? -8.896 -12.218 13.937 1.00 97.25 72 GLN A C 1
ATOM 597 O O . GLN A 1 72 ? -8.389 -13.170 13.345 1.00 97.25 72 GLN A O 1
ATOM 602 N N . PRO A 1 73 ? -10.149 -11.816 13.649 1.00 97.69 73 PRO A N 1
ATOM 603 C CA . PRO A 1 73 ? -10.928 -12.427 12.576 1.00 97.69 73 PRO A CA 1
ATOM 604 C C . PRO A 1 73 ? -10.251 -12.307 11.203 1.00 97.69 73 PRO A C 1
ATOM 606 O O . PRO A 1 73 ? -9.511 -11.356 10.927 1.00 97.69 73 PRO A O 1
ATOM 609 N N . ARG A 1 74 ? -10.568 -13.245 10.304 1.00 98.06 74 ARG A N 1
ATOM 610 C CA . ARG A 1 74 ? -10.075 -13.245 8.921 1.00 98.06 74 ARG A CA 1
ATOM 611 C C . ARG A 1 74 ? -10.396 -11.920 8.219 1.00 98.06 74 ARG A C 1
ATOM 613 O O . ARG A 1 74 ? -11.512 -11.420 8.321 1.00 98.06 74 ARG A O 1
ATOM 620 N N . SER A 1 75 ? -9.416 -11.382 7.493 1.00 98.00 75 SER A N 1
ATOM 621 C CA . SER A 1 75 ? -9.531 -10.154 6.694 1.00 98.00 75 SER A CA 1
ATOM 622 C C . SER A 1 75 ? -10.078 -8.931 7.449 1.00 98.00 75 SER A C 1
ATOM 624 O O . SER A 1 75 ? -10.690 -8.055 6.841 1.00 98.00 75 SER A O 1
ATOM 626 N N . SER A 1 76 ? -9.852 -8.853 8.763 1.00 97.88 76 SER A N 1
ATOM 627 C CA . SER A 1 76 ? -10.389 -7.793 9.629 1.00 97.88 76 SER A CA 1
ATOM 628 C C . SER A 1 76 ? -9.371 -6.727 10.041 1.00 97.88 76 SER A C 1
ATOM 630 O O . SER A 1 76 ? -9.758 -5.714 10.624 1.00 97.88 76 SER A O 1
ATOM 632 N N . VAL A 1 77 ? -8.085 -6.944 9.749 1.00 98.44 77 VAL A N 1
ATOM 633 C CA . VAL A 1 77 ? -6.985 -6.044 10.116 1.00 98.44 77 VAL A CA 1
ATOM 634 C C . VAL A 1 77 ? -6.502 -5.259 8.899 1.00 98.44 77 VAL A C 1
ATOM 636 O O . VAL A 1 77 ? -6.154 -5.843 7.872 1.00 98.44 77 VAL A O 1
ATOM 639 N N . LEU A 1 78 ? -6.432 -3.935 9.019 1.00 98.62 78 LEU A N 1
ATOM 640 C CA . LEU A 1 78 ? -5.736 -3.071 8.068 1.00 98.62 78 LEU A CA 1
ATOM 641 C C . LEU A 1 78 ? -4.243 -3.017 8.421 1.00 98.62 78 LEU A C 1
ATOM 643 O O . LEU A 1 78 ? -3.875 -2.535 9.492 1.00 98.62 78 LEU A O 1
ATOM 647 N N . TYR A 1 79 ? -3.375 -3.496 7.534 1.00 98.44 79 TYR A N 1
ATOM 648 C CA . TYR A 1 79 ? -1.931 -3.323 7.683 1.00 98.44 79 TYR A CA 1
ATOM 649 C C . TYR A 1 79 ? -1.507 -1.937 7.187 1.00 98.44 79 TYR A C 1
ATOM 651 O O . TYR A 1 79 ? -1.980 -1.484 6.147 1.00 98.44 79 TYR A O 1
ATOM 659 N N . ILE A 1 80 ? -0.624 -1.258 7.920 1.00 97.38 80 ILE A N 1
ATOM 660 C CA . ILE A 1 80 ? -0.219 0.127 7.663 1.00 97.38 80 ILE A CA 1
ATOM 661 C C . ILE A 1 80 ? 1.306 0.225 7.710 1.00 97.38 80 ILE A C 1
ATOM 663 O O . ILE A 1 80 ? 1.929 -0.049 8.739 1.00 97.38 80 ILE A O 1
ATOM 667 N N . SER A 1 81 ? 1.910 0.641 6.594 1.00 93.62 81 SER A N 1
ATOM 668 C CA . SER A 1 81 ? 3.359 0.850 6.483 1.00 93.62 81 SER A CA 1
ATOM 669 C C . SER A 1 81 ? 3.688 1.938 5.458 1.00 93.62 81 SER A C 1
ATOM 671 O O . SER A 1 81 ? 3.348 1.846 4.273 1.00 93.62 81 SER A O 1
ATOM 673 N N . MET A 1 82 ? 4.398 2.971 5.917 1.00 87.38 82 MET A N 1
ATOM 674 C CA . MET A 1 82 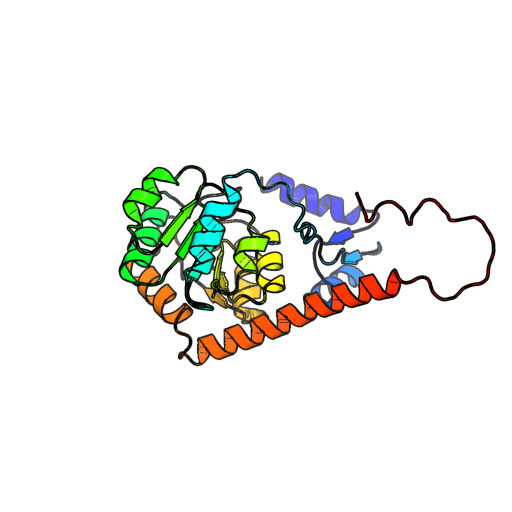? 4.816 4.119 5.097 1.00 87.38 82 MET A CA 1
ATOM 675 C C . MET A 1 82 ? 6.247 3.985 4.551 1.00 87.38 82 MET A C 1
ATOM 677 O O . MET A 1 82 ? 6.813 4.940 4.029 1.00 87.38 82 MET A O 1
ATOM 681 N N . GLY A 1 83 ? 6.832 2.787 4.635 1.00 78.38 83 GLY A N 1
ATOM 682 C CA . GLY A 1 83 ? 8.199 2.542 4.186 1.00 78.38 83 GLY A CA 1
ATOM 683 C C . GLY A 1 83 ? 9.255 3.130 5.125 1.00 78.38 83 GLY A C 1
ATOM 684 O O . GLY A 1 83 ? 8.968 3.588 6.228 1.00 78.38 83 GLY A O 1
ATOM 685 N N . SER A 1 84 ? 10.517 3.048 4.708 1.00 73.50 84 SER A N 1
ATOM 686 C CA . SER A 1 84 ? 11.678 3.375 5.548 1.00 73.50 84 SER A CA 1
ATOM 687 C C . SER A 1 84 ? 12.331 4.721 5.254 1.00 73.50 84 SER A C 1
ATOM 689 O O . SER A 1 84 ? 13.193 5.137 6.019 1.00 73.50 84 SER A O 1
ATOM 691 N N . PHE A 1 85 ? 12.003 5.348 4.122 1.00 65.94 85 PHE A N 1
ATOM 692 C CA . PHE A 1 85 ? 12.773 6.479 3.593 1.00 65.94 85 PHE A CA 1
ATOM 693 C C . PHE A 1 85 ? 12.165 7.842 3.915 1.00 65.94 85 PHE A C 1
ATOM 695 O O . PHE A 1 85 ? 12.908 8.780 4.176 1.00 65.94 85 PHE A O 1
ATOM 702 N N . HIS A 1 86 ? 10.837 7.963 3.861 1.00 69.75 86 HIS A N 1
ATOM 703 C CA . HIS A 1 86 ? 10.132 9.220 4.095 1.00 69.75 86 HIS A CA 1
ATOM 704 C C . HIS A 1 86 ? 8.908 8.951 4.962 1.00 69.75 86 HIS A C 1
ATOM 706 O O . HIS A 1 86 ? 8.133 8.042 4.671 1.00 69.75 86 HIS A O 1
ATOM 712 N N . SER A 1 87 ? 8.741 9.743 6.014 1.00 75.75 87 SER A N 1
ATOM 713 C CA . SER A 1 87 ? 7.534 9.769 6.832 1.00 75.75 87 SER A CA 1
ATOM 714 C C . SER A 1 87 ? 6.647 10.943 6.423 1.00 75.75 87 SER A C 1
ATOM 716 O O . SER A 1 87 ? 7.106 11.943 5.869 1.00 75.75 87 SER A O 1
ATOM 718 N N . VAL A 1 88 ? 5.351 10.811 6.692 1.00 84.56 88 VAL A N 1
ATOM 719 C CA . VAL A 1 88 ? 4.426 11.948 6.655 1.00 84.56 88 VAL A CA 1
ATOM 720 C C . VAL A 1 88 ? 4.677 12.842 7.875 1.00 84.56 88 VAL A C 1
ATOM 722 O O . VAL A 1 88 ? 5.313 12.414 8.840 1.00 84.56 88 VAL A O 1
ATOM 725 N N . SER A 1 89 ? 4.184 14.081 7.854 1.00 89.19 89 SER A N 1
ATOM 726 C CA . SER A 1 89 ? 4.318 14.982 9.004 1.00 89.19 89 SER A CA 1
ATOM 727 C C . SER A 1 89 ? 3.660 14.391 10.259 1.00 89.19 89 SER A C 1
ATOM 729 O O . SER A 1 89 ? 2.691 13.634 10.170 1.00 89.19 89 SER A O 1
ATOM 731 N N . THR A 1 90 ? 4.146 14.768 11.444 1.00 90.56 90 THR A N 1
ATOM 732 C CA . THR A 1 90 ? 3.537 14.369 12.726 1.00 90.56 90 THR A CA 1
ATOM 733 C C . THR A 1 90 ? 2.046 14.707 12.773 1.00 90.56 90 THR A C 1
ATOM 735 O O . THR A 1 90 ? 1.246 13.856 13.143 1.00 90.56 90 THR A O 1
ATOM 738 N N . ALA A 1 91 ? 1.653 15.889 12.286 1.00 91.88 91 ALA A N 1
ATOM 739 C CA . ALA A 1 91 ? 0.248 16.282 12.198 1.00 91.88 91 ALA A CA 1
ATOM 740 C C . ALA A 1 91 ? -0.578 15.333 11.308 1.00 91.88 91 ALA A C 1
ATOM 742 O O . ALA A 1 91 ? -1.692 14.961 11.663 1.00 91.88 91 ALA A O 1
ATOM 743 N N . GLN A 1 92 ? -0.026 14.873 10.179 1.00 92.12 92 GLN A N 1
ATOM 744 C CA . GLN A 1 92 ? -0.710 13.894 9.334 1.00 92.12 92 GLN A CA 1
ATOM 745 C C . GLN A 1 92 ? -0.793 12.511 9.993 1.00 92.12 92 GLN A C 1
ATOM 747 O O . GLN A 1 92 ? -1.807 11.829 9.834 1.00 92.12 92 GLN A O 1
ATOM 752 N N . MET A 1 93 ? 0.242 12.086 10.728 1.00 92.69 93 MET A N 1
ATOM 753 C CA . MET A 1 93 ? 0.192 10.844 11.509 1.00 92.69 93 MET A CA 1
ATOM 754 C C . MET A 1 93 ? -0.904 10.897 12.574 1.00 92.69 93 MET A C 1
ATOM 756 O O . MET A 1 93 ? -1.567 9.887 12.797 1.00 92.69 93 MET A O 1
ATOM 760 N N . ASP A 1 94 ? -1.138 12.064 13.169 1.00 93.88 94 ASP A N 1
ATOM 761 C CA . ASP A 1 94 ? -2.176 12.254 14.182 1.00 93.88 94 ASP A CA 1
ATOM 762 C C . ASP A 1 94 ? -3.567 12.130 13.577 1.00 93.88 94 ASP A C 1
ATOM 764 O O . ASP A 1 94 ? -4.386 11.366 14.085 1.00 93.88 94 ASP A O 1
ATOM 768 N N . GLU A 1 95 ? -3.818 12.788 12.443 1.00 95.19 95 GLU A N 1
ATOM 769 C CA . GLU A 1 95 ? -5.085 12.635 11.722 1.00 95.19 95 GLU A CA 1
ATOM 770 C C . GLU A 1 95 ? -5.325 11.178 11.293 1.00 95.19 95 GLU A C 1
ATOM 772 O O . GLU A 1 95 ? -6.449 10.683 11.394 1.00 95.19 95 GLU A O 1
ATOM 777 N N . ILE A 1 96 ? -4.274 10.451 10.885 1.00 94.75 96 ILE A N 1
ATOM 778 C CA . ILE A 1 96 ? -4.379 9.017 10.578 1.00 94.75 96 ILE A CA 1
ATOM 779 C C . ILE A 1 96 ? -4.722 8.222 11.843 1.00 94.75 96 ILE A C 1
ATOM 781 O O . ILE A 1 96 ? -5.658 7.428 11.821 1.00 94.75 96 ILE A O 1
ATOM 785 N N . ALA A 1 97 ? -4.013 8.437 12.952 1.00 94.88 97 ALA A N 1
ATOM 786 C CA . ALA A 1 97 ? -4.241 7.720 14.205 1.00 94.88 97 ALA A CA 1
ATOM 787 C C . ALA A 1 97 ? -5.650 7.958 14.765 1.00 94.88 97 ALA A C 1
ATOM 789 O O . ALA A 1 97 ? -6.335 7.005 15.145 1.00 94.88 97 ALA A O 1
ATOM 790 N N . PHE A 1 98 ? -6.115 9.209 14.768 1.00 95.06 98 PHE A N 1
ATOM 791 C CA . PHE A 1 98 ? -7.479 9.540 15.167 1.00 95.06 98 PHE A CA 1
ATOM 792 C C . PHE A 1 98 ? -8.505 8.951 14.201 1.00 95.06 98 PHE A C 1
ATOM 794 O O . PHE A 1 98 ? -9.480 8.360 14.650 1.00 95.06 98 PHE A O 1
ATOM 801 N N . GLY A 1 99 ? -8.267 9.023 12.890 1.00 95.81 99 GLY A N 1
ATOM 802 C CA . GLY A 1 99 ? -9.173 8.442 11.902 1.00 95.81 99 GLY A CA 1
ATOM 803 C C . GLY A 1 99 ? -9.295 6.924 12.029 1.00 95.81 99 GLY A C 1
ATOM 804 O O . GLY A 1 99 ? -10.396 6.386 11.942 1.00 95.81 99 GLY A O 1
ATOM 805 N N . LEU A 1 100 ? -8.193 6.223 12.305 1.00 95.88 100 LEU A N 1
ATOM 806 C CA . LEU A 1 100 ? -8.203 4.788 12.593 1.00 95.88 100 LEU A CA 1
ATOM 807 C C . LEU A 1 100 ? -9.002 4.477 13.860 1.00 95.88 100 LEU A C 1
ATOM 809 O O . LEU A 1 100 ? -9.836 3.573 13.843 1.00 95.88 100 LEU A O 1
ATOM 813 N N . ARG A 1 101 ? -8.801 5.252 14.933 1.00 94.06 101 ARG A N 1
ATOM 814 C CA . ARG A 1 101 ? -9.572 5.122 16.176 1.00 94.06 101 ARG A CA 1
ATOM 815 C C . ARG A 1 101 ? -11.071 5.285 15.921 1.00 94.06 101 ARG A C 1
ATOM 817 O O . ARG A 1 101 ? -11.854 4.419 16.301 1.00 94.06 101 ARG A O 1
ATOM 824 N N . ASP A 1 102 ? -11.443 6.361 15.238 1.00 95.50 102 ASP A N 1
ATOM 825 C CA . ASP A 1 102 ? -12.833 6.707 14.939 1.00 95.50 102 ASP A CA 1
ATOM 826 C C . ASP A 1 102 ? -13.478 5.702 13.971 1.00 95.50 102 ASP A C 1
ATOM 828 O O . ASP A 1 102 ? -14.694 5.516 13.982 1.00 95.50 102 ASP A O 1
ATOM 832 N N . SER A 1 103 ? -12.674 5.025 13.141 1.00 96.38 103 SER A N 1
ATOM 833 C CA . SER A 1 103 ? -13.166 4.016 12.201 1.00 96.38 103 SER A CA 1
ATOM 834 C C . SER A 1 103 ? -13.669 2.744 12.891 1.00 96.38 103 SER A C 1
ATOM 836 O O . SER A 1 103 ? -14.535 2.061 12.343 1.00 96.38 103 SER A O 1
ATOM 838 N N . GLY A 1 104 ? -13.120 2.405 14.064 1.00 95.38 104 GLY A N 1
ATOM 839 C CA . GLY A 1 104 ? -13.351 1.128 14.750 1.00 95.38 104 GLY A CA 1
ATOM 840 C C . GLY A 1 104 ? -12.730 -0.095 14.054 1.00 95.38 104 GLY A C 1
ATOM 841 O O . GLY A 1 104 ? -12.904 -1.224 14.515 1.00 95.38 104 GLY A O 1
ATOM 842 N N . VAL A 1 105 ? -12.006 0.103 12.950 1.00 97.00 105 VAL A N 1
ATOM 843 C CA . VAL A 1 105 ? -11.297 -0.958 12.231 1.00 97.00 105 VAL A CA 1
ATOM 844 C C . VAL A 1 105 ? -10.024 -1.323 12.986 1.00 97.00 105 VAL A C 1
ATOM 846 O O . VAL A 1 105 ? -9.274 -0.455 13.426 1.00 97.00 105 VAL A O 1
ATOM 849 N N . ARG A 1 106 ? -9.749 -2.624 13.105 1.00 97.62 106 ARG A N 1
ATOM 850 C CA . ARG A 1 106 ? -8.496 -3.112 13.690 1.00 97.62 106 ARG A CA 1
ATOM 851 C C . ARG A 1 106 ? -7.344 -2.836 12.740 1.00 97.62 106 ARG A C 1
ATOM 853 O O . ARG A 1 106 ? -7.467 -3.059 11.537 1.00 97.62 106 ARG A O 1
ATOM 860 N N . PHE A 1 107 ? -6.200 -2.429 13.268 1.00 97.69 107 PHE A N 1
ATOM 861 C CA . PHE A 1 107 ? -5.036 -2.136 12.439 1.00 97.69 107 PHE A CA 1
ATOM 862 C C . PHE A 1 107 ? -3.741 -2.661 13.037 1.00 97.69 107 PHE A C 1
ATOM 864 O O . PHE A 1 107 ? -3.597 -2.799 14.250 1.00 97.69 107 PHE A O 1
ATOM 871 N N . PHE A 1 108 ? -2.792 -2.918 12.147 1.00 97.50 108 PHE A N 1
ATOM 872 C CA . PHE A 1 108 ? -1.410 -3.224 12.467 1.00 97.50 108 PHE A CA 1
ATOM 873 C C . PHE A 1 108 ? -0.539 -2.161 11.805 1.00 97.50 108 PHE A C 1
ATOM 875 O O . PHE A 1 108 ? -0.463 -2.113 10.579 1.00 97.50 108 PHE A O 1
ATOM 882 N N . TRP A 1 109 ? 0.115 -1.313 12.593 1.00 96.31 109 TRP A N 1
ATOM 883 C CA . TRP A 1 109 ? 0.879 -0.177 12.082 1.00 96.31 109 TRP A CA 1
ATOM 884 C C . TRP A 1 109 ? 2.363 -0.295 12.427 1.00 96.31 109 TRP A C 1
ATOM 886 O O . TRP A 1 109 ? 2.755 -0.312 13.592 1.00 96.31 109 TRP A O 1
ATOM 896 N N . VAL A 1 110 ? 3.204 -0.337 11.393 1.00 93.94 110 VAL A N 1
ATOM 897 C CA . VAL A 1 110 ? 4.656 -0.183 11.526 1.00 93.94 110 VAL A CA 1
ATOM 898 C C . VAL A 1 110 ? 5.038 1.301 11.533 1.00 93.94 110 VAL A C 1
ATOM 900 O O . VAL A 1 110 ? 4.896 1.983 10.517 1.00 93.94 110 VAL A O 1
ATOM 903 N N . ALA A 1 111 ? 5.553 1.798 12.657 1.00 90.81 111 ALA A N 1
ATOM 904 C CA . ALA A 1 111 ? 5.965 3.192 12.821 1.00 90.81 111 ALA A CA 1
ATOM 905 C C . ALA A 1 111 ? 7.273 3.293 13.614 1.00 90.81 111 ALA A C 1
ATOM 907 O O . ALA A 1 111 ? 7.250 3.231 14.835 1.00 90.81 111 ALA A O 1
ATOM 908 N N . ARG A 1 112 ? 8.414 3.461 12.937 1.00 83.44 112 ARG A N 1
ATOM 909 C CA . ARG A 1 112 ? 9.758 3.390 13.548 1.00 83.44 112 ARG A CA 1
ATOM 910 C C . ARG A 1 112 ? 9.965 4.390 14.688 1.00 83.44 112 ARG A C 1
ATOM 912 O O . ARG A 1 112 ? 9.951 3.999 15.851 1.00 83.44 112 ARG A O 1
ATOM 919 N N . ASP A 1 113 ? 10.111 5.666 14.350 1.00 85.38 113 ASP A N 1
ATOM 920 C CA . ASP A 1 113 ? 10.519 6.704 15.308 1.00 85.38 113 ASP A CA 1
ATOM 921 C C . ASP A 1 113 ? 9.355 7.187 16.190 1.00 85.38 113 ASP A C 1
ATOM 923 O O . ASP A 1 113 ? 9.552 7.750 17.261 1.00 85.38 113 ASP A O 1
ATOM 927 N N . GLU A 1 114 ? 8.124 6.885 15.776 1.00 87.25 114 GLU A N 1
ATOM 928 C CA . GLU A 1 114 ? 6.890 7.385 16.387 1.00 87.25 114 GLU A CA 1
ATOM 929 C C . GLU A 1 114 ? 6.129 6.291 17.159 1.00 87.25 114 GLU A C 1
ATOM 931 O O . GLU A 1 114 ? 5.003 6.522 17.600 1.00 87.25 114 GLU A O 1
ATOM 936 N N . THR A 1 115 ? 6.719 5.094 17.340 1.00 87.75 115 THR A N 1
ATOM 937 C CA . THR A 1 115 ? 6.041 3.925 17.944 1.00 87.75 115 THR A CA 1
ATOM 938 C C . THR A 1 115 ? 5.362 4.275 19.266 1.00 87.75 115 THR A C 1
ATOM 940 O O . THR A 1 115 ? 4.180 3.997 19.433 1.00 87.75 115 THR A O 1
ATOM 943 N N . ASN A 1 116 ? 6.099 4.840 20.228 1.00 88.62 116 ASN A N 1
ATOM 944 C CA . ASN A 1 116 ? 5.578 5.045 21.585 1.00 88.62 116 ASN A CA 1
ATOM 945 C C . ASN A 1 116 ? 4.436 6.065 21.594 1.00 88.62 116 ASN A C 1
ATOM 947 O O . ASN A 1 116 ? 3.377 5.803 22.159 1.00 88.62 116 ASN A O 1
ATOM 951 N N . ARG A 1 117 ? 4.618 7.170 20.867 1.00 91.69 117 ARG A N 1
ATOM 952 C CA . ARG A 1 117 ? 3.613 8.223 20.720 1.00 91.69 117 ARG A CA 1
ATOM 953 C C . ARG A 1 117 ? 2.339 7.692 20.064 1.00 91.69 117 ARG A C 1
ATOM 955 O O . ARG A 1 117 ? 1.237 7.931 20.548 1.00 91.69 117 ARG A O 1
ATOM 962 N N . LEU A 1 118 ? 2.485 6.916 18.990 1.00 90.62 118 LEU A N 1
ATOM 963 C CA . LEU A 1 118 ? 1.347 6.327 18.292 1.00 90.62 118 LEU A CA 1
ATOM 964 C C . LEU A 1 118 ? 0.670 5.225 19.104 1.00 90.62 118 LEU A C 1
ATOM 966 O O . LEU A 1 118 ? -0.546 5.128 19.028 1.00 90.62 118 LEU A O 1
ATOM 970 N N . LYS A 1 119 ? 1.388 4.437 19.916 1.00 90.25 119 LYS A N 1
ATOM 971 C CA . LYS A 1 119 ? 0.766 3.468 20.841 1.00 90.25 119 LYS A CA 1
ATOM 972 C C . LYS A 1 119 ? -0.201 4.151 21.805 1.00 90.25 119 LYS A C 1
ATOM 974 O O . LYS A 1 119 ? -1.323 3.681 21.975 1.00 90.25 119 LYS A O 1
ATOM 979 N N . GLU A 1 120 ? 0.212 5.270 22.393 1.00 88.81 120 GLU A N 1
ATOM 980 C CA . GLU A 1 120 ? -0.635 6.065 23.289 1.00 88.81 120 GLU A CA 1
ATOM 981 C C . GLU A 1 120 ? -1.835 6.666 22.538 1.00 88.81 120 GLU A C 1
ATOM 983 O O . GLU A 1 120 ? -2.968 6.647 23.026 1.00 88.81 120 GLU A O 1
ATOM 988 N N . LEU A 1 121 ? -1.612 7.129 21.305 1.00 88.12 121 LEU A N 1
ATOM 989 C CA . LEU A 1 121 ? -2.639 7.754 20.473 1.00 88.12 121 LEU A CA 1
ATOM 990 C C . LEU A 1 121 ? -3.620 6.759 19.827 1.00 88.12 121 LEU A C 1
ATOM 992 O O . LEU A 1 121 ? -4.759 7.110 19.536 1.00 88.12 121 LEU A O 1
ATOM 996 N N . CYS A 1 122 ? -3.233 5.511 19.600 1.00 82.56 122 CYS A N 1
ATOM 997 C CA . CYS A 1 122 ? -4.020 4.538 18.839 1.00 82.56 122 CYS A CA 1
ATOM 998 C C . CYS A 1 122 ? -5.023 3.737 19.688 1.00 82.56 122 CYS A C 1
ATOM 1000 O O . CYS A 1 122 ? -5.993 3.208 19.144 1.00 82.56 122 CYS A O 1
ATOM 1002 N N . SER A 1 123 ? -4.876 3.721 21.018 1.00 69.12 123 SER A N 1
ATOM 1003 C CA . SER A 1 123 ? -5.710 2.940 21.954 1.00 69.12 123 SER A CA 1
ATOM 1004 C C . SER A 1 123 ? -5.712 1.415 21.681 1.00 69.12 123 SER A C 1
ATOM 1006 O O . SER A 1 123 ? -4.886 0.906 20.933 1.00 69.12 123 SER A O 1
ATOM 1008 N N . HIS A 1 124 ? -6.611 0.662 22.326 1.00 77.56 124 HIS A N 1
ATOM 1009 C CA . HIS A 1 124 ? -6.596 -0.809 22.449 1.00 77.56 124 HIS A CA 1
ATOM 1010 C C . HIS A 1 124 ? -7.078 -1.595 21.211 1.00 77.56 124 HIS A C 1
ATOM 1012 O O . HIS A 1 124 ? -7.080 -2.825 21.238 1.00 77.56 124 HIS A O 1
ATOM 1018 N N . ILE A 1 125 ? -7.499 -0.924 20.135 1.00 82.31 125 ILE A N 1
ATOM 1019 C CA . ILE A 1 125 ? -8.090 -1.581 18.952 1.00 82.31 125 ILE A CA 1
ATOM 1020 C C . ILE A 1 125 ? -7.070 -1.963 17.866 1.00 82.31 125 ILE A C 1
ATOM 1022 O O . ILE A 1 125 ? -7.418 -2.665 16.915 1.00 82.31 125 ILE A O 1
ATOM 1026 N N . GLY A 1 126 ? -5.818 -1.520 17.993 1.00 91.75 126 GLY A N 1
ATOM 1027 C CA . GLY A 1 126 ? -4.758 -1.780 17.023 1.00 91.75 126 GLY A CA 1
ATOM 1028 C C . GLY A 1 126 ? -3.414 -2.063 17.683 1.00 91.75 126 GLY A C 1
ATOM 1029 O O . GLY A 1 126 ? -3.220 -1.824 18.875 1.00 91.75 126 GLY A O 1
ATOM 1030 N N . LEU A 1 127 ? -2.478 -2.579 16.891 1.00 95.12 127 LEU A N 1
ATOM 1031 C CA . LEU A 1 127 ? -1.114 -2.868 17.314 1.00 95.12 127 LEU A CA 1
ATOM 1032 C C . LEU A 1 127 ? -0.132 -1.973 16.559 1.00 95.12 127 LEU A C 1
ATOM 1034 O O . LEU A 1 127 ? -0.099 -1.978 15.331 1.00 95.12 127 LEU A O 1
ATOM 1038 N N . VAL A 1 128 ? 0.692 -1.227 17.298 1.00 94.19 128 VAL A N 1
ATOM 1039 C CA . VAL A 1 128 ? 1.757 -0.388 16.732 1.00 94.19 128 VAL A CA 1
ATOM 1040 C C . VAL A 1 128 ? 3.116 -0.982 17.092 1.00 94.19 128 VAL A C 1
ATOM 1042 O O . VAL A 1 128 ? 3.397 -1.236 18.267 1.00 94.19 128 VAL A O 1
ATOM 1045 N N . VAL A 1 129 ? 3.971 -1.192 16.093 1.00 92.75 129 VAL A N 1
ATOM 1046 C CA . VAL A 1 129 ? 5.312 -1.777 16.256 1.00 92.75 129 VAL A CA 1
ATOM 1047 C C . VAL A 1 129 ? 6.371 -0.940 15.532 1.00 92.75 129 VAL A C 1
ATOM 1049 O O . VAL A 1 129 ? 6.066 -0.321 14.514 1.00 92.75 129 VAL A O 1
ATOM 1052 N N . PRO A 1 130 ? 7.632 -0.932 15.996 1.00 91.06 130 PRO A N 1
ATOM 1053 C CA . PRO A 1 130 ? 8.702 -0.208 15.305 1.00 91.06 130 PRO A CA 1
ATOM 1054 C C . PRO A 1 130 ? 9.135 -0.915 14.015 1.00 91.06 130 PRO A C 1
ATOM 1056 O O . PRO A 1 130 ? 9.607 -0.279 13.074 1.00 91.06 130 PRO A O 1
ATOM 1059 N N . TRP A 1 131 ? 8.985 -2.240 13.971 1.00 90.44 131 TRP A N 1
ATOM 1060 C CA . TRP A 1 131 ? 9.390 -3.094 12.864 1.00 90.44 131 TRP A CA 1
ATOM 1061 C C . TRP A 1 131 ? 8.620 -4.420 12.910 1.00 90.44 131 TRP A C 1
ATOM 1063 O O . TRP A 1 131 ? 8.219 -4.866 13.985 1.00 90.44 131 TRP A O 1
ATOM 1073 N N . CYS A 1 132 ? 8.437 -5.053 11.753 1.00 90.81 132 CYS A N 1
ATOM 1074 C CA . CYS A 1 132 ? 7.953 -6.427 11.629 1.00 90.81 132 CYS A CA 1
ATOM 1075 C C . CYS A 1 132 ? 8.533 -7.078 10.367 1.00 90.81 132 CYS A C 1
ATOM 1077 O O . CYS A 1 132 ? 8.939 -6.378 9.432 1.00 90.81 132 CYS A O 1
ATOM 1079 N N . ASN A 1 133 ? 8.455 -8.407 10.278 1.00 91.44 133 ASN A N 1
ATOM 1080 C CA . ASN A 1 133 ? 8.581 -9.086 8.992 1.00 91.44 133 ASN A CA 1
ATOM 1081 C C . ASN A 1 133 ? 7.325 -8.785 8.148 1.00 91.44 133 ASN A C 1
ATOM 1083 O O . ASN A 1 133 ? 6.283 -9.422 8.310 1.00 91.44 133 ASN A O 1
ATOM 1087 N N . GLN A 1 134 ? 7.414 -7.760 7.292 1.00 92.88 134 GLN A N 1
ATOM 1088 C CA . GLN A 1 134 ? 6.284 -7.236 6.517 1.00 92.88 134 GLN A CA 1
ATOM 1089 C C . GLN A 1 134 ? 5.611 -8.323 5.673 1.00 92.88 134 GLN A C 1
ATOM 1091 O O . GLN A 1 134 ? 4.391 -8.444 5.726 1.00 92.88 134 GLN A O 1
ATOM 1096 N N . LEU A 1 135 ? 6.379 -9.160 4.969 1.00 91.12 135 LEU A N 1
ATOM 1097 C CA . LEU A 1 135 ? 5.814 -10.222 4.135 1.00 91.12 135 LEU A CA 1
ATOM 1098 C C . LEU A 1 135 ? 5.032 -11.257 4.960 1.00 91.12 135 LEU A C 1
ATOM 1100 O O . LEU A 1 135 ? 3.951 -11.674 4.544 1.00 91.12 135 LEU A O 1
ATOM 1104 N N . ARG A 1 136 ? 5.522 -11.631 6.155 1.00 92.06 136 ARG A N 1
ATOM 1105 C CA . ARG A 1 136 ? 4.783 -12.523 7.070 1.00 92.06 136 ARG A CA 1
ATOM 1106 C C . ARG A 1 136 ? 3.474 -11.900 7.550 1.00 92.06 136 ARG A C 1
ATOM 1108 O O . ARG A 1 136 ? 2.470 -12.601 7.614 1.00 92.06 136 ARG A O 1
ATOM 1115 N N . VAL A 1 137 ? 3.473 -10.603 7.861 1.00 95.56 137 VAL A N 1
ATOM 1116 C CA . VAL A 1 137 ? 2.253 -9.889 8.272 1.00 95.56 137 VAL A CA 1
ATOM 1117 C C . VAL A 1 137 ? 1.268 -9.774 7.107 1.00 95.56 137 VAL A C 1
ATOM 1119 O O . VAL A 1 137 ? 0.105 -10.120 7.276 1.00 95.56 137 VAL A O 1
ATOM 1122 N N . LEU A 1 138 ? 1.719 -9.361 5.919 1.00 96.38 138 LEU A N 1
ATOM 1123 C CA . LEU A 1 138 ? 0.876 -9.264 4.719 1.00 96.38 138 LEU A CA 1
ATOM 1124 C C . LEU A 1 138 ? 0.270 -10.619 4.322 1.00 96.38 138 LEU A C 1
ATOM 1126 O O . LEU A 1 138 ? -0.865 -10.674 3.864 1.00 96.38 138 LEU A O 1
ATOM 1130 N N . SER A 1 139 ? 0.998 -11.717 4.534 1.00 95.19 139 SER A N 1
ATOM 1131 C CA . SER A 1 139 ? 0.516 -13.075 4.241 1.00 95.19 139 SER A CA 1
ATOM 1132 C C . SER A 1 139 ? -0.451 -13.626 5.299 1.00 95.19 139 SER A C 1
ATOM 1134 O O . SER A 1 139 ? -1.010 -14.707 5.118 1.00 95.19 139 SER A O 1
ATOM 1136 N N . HIS A 1 140 ? -0.642 -12.926 6.420 1.00 97.25 140 HIS A N 1
ATOM 1137 C CA . HIS A 1 140 ? -1.473 -13.402 7.518 1.00 97.25 140 HIS A CA 1
ATOM 1138 C C . HIS A 1 140 ? -2.965 -13.329 7.166 1.00 97.25 140 HIS A C 1
ATOM 1140 O O . HIS A 1 140 ? -3.458 -12.295 6.720 1.00 97.25 140 HIS A O 1
ATOM 1146 N N . SER A 1 141 ? -3.733 -14.386 7.454 1.00 97.38 141 SER A N 1
ATOM 1147 C CA . SER A 1 141 ? -5.155 -14.476 7.075 1.00 97.38 141 SER A CA 1
ATOM 1148 C C . SER A 1 141 ? -6.036 -13.372 7.660 1.00 97.38 141 SER A C 1
ATOM 1150 O O . SER A 1 141 ? -7.086 -13.041 7.109 1.00 97.38 141 SER A O 1
ATOM 1152 N N . SER A 1 142 ? -5.638 -12.824 8.803 1.00 98.25 142 SER A N 1
ATOM 1153 C CA . SER A 1 142 ? -6.349 -11.733 9.476 1.00 98.25 142 SER A CA 1
ATOM 1154 C C . SER A 1 142 ? -6.163 -10.382 8.790 1.00 98.25 142 SER A C 1
ATOM 1156 O O . SER A 1 142 ? -7.002 -9.501 8.972 1.00 98.25 142 SER A O 1
ATOM 1158 N N . VAL A 1 143 ? -5.112 -10.207 7.981 1.00 98.56 143 VAL A N 1
ATOM 1159 C CA . VAL A 1 143 ? -4.894 -8.972 7.225 1.00 98.56 143 VAL A CA 1
ATOM 1160 C C . VAL A 1 143 ? -5.856 -8.933 6.042 1.00 98.56 143 VAL A C 1
ATOM 1162 O O . VAL A 1 143 ? -5.943 -9.849 5.230 1.00 98.56 143 VAL A O 1
ATOM 1165 N N . GLY A 1 144 ? -6.655 -7.872 5.997 1.00 98.12 144 GLY A N 1
ATOM 1166 C CA . GLY A 1 144 ? -7.689 -7.664 4.993 1.00 98.12 144 GLY A CA 1
ATOM 1167 C C . GLY A 1 144 ? -7.333 -6.612 3.957 1.00 98.12 144 GLY A C 1
ATOM 1168 O O . GLY A 1 144 ? -7.989 -6.571 2.923 1.00 98.12 144 GLY A O 1
ATOM 1169 N N . GLY A 1 145 ? -6.336 -5.770 4.200 1.00 98.44 145 GLY A N 1
ATOM 1170 C CA . GLY A 1 145 ? -5.933 -4.727 3.265 1.00 98.44 145 GLY A CA 1
ATOM 1171 C C . GLY A 1 145 ? -4.663 -4.023 3.710 1.00 98.44 145 GLY A C 1
ATOM 1172 O O . GLY A 1 145 ? -4.211 -4.202 4.844 1.00 98.44 145 GLY A O 1
ATOM 1173 N N . PHE A 1 146 ? -4.097 -3.225 2.809 1.00 98.50 146 PHE A N 1
ATOM 1174 C CA . PHE A 1 146 ? -2.810 -2.572 3.007 1.00 98.50 146 PHE A CA 1
ATOM 1175 C C . PHE A 1 146 ? -2.893 -1.065 2.738 1.00 98.50 146 PHE A C 1
ATOM 1177 O O . PHE A 1 146 ? -2.987 -0.631 1.591 1.00 98.50 146 PHE A O 1
ATOM 1184 N N . LEU A 1 147 ? -2.801 -0.253 3.794 1.00 97.88 147 LEU A N 1
ATOM 1185 C CA . LEU A 1 147 ? -2.522 1.173 3.678 1.00 97.88 147 LEU A CA 1
ATOM 1186 C C . LEU A 1 147 ? -1.022 1.382 3.444 1.00 97.88 147 LEU A C 1
ATOM 1188 O O . LEU A 1 147 ? -0.198 1.139 4.330 1.00 97.88 147 LEU A O 1
ATOM 1192 N N . SER A 1 148 ? -0.674 1.821 2.236 1.00 96.12 148 SER A N 1
ATOM 1193 C CA . SER A 1 148 ? 0.711 1.875 1.772 1.00 96.12 148 SER A CA 1
ATOM 1194 C C . SER A 1 148 ? 1.065 3.210 1.140 1.00 96.12 148 SER A C 1
ATOM 1196 O O . SER A 1 148 ? 0.304 3.764 0.343 1.00 96.12 148 SER A O 1
ATOM 1198 N N . HIS A 1 149 ? 2.297 3.647 1.385 1.00 93.19 149 HIS A N 1
ATOM 1199 C CA . HIS A 1 149 ? 2.937 4.721 0.627 1.00 93.19 149 HIS A CA 1
ATOM 1200 C C . HIS A 1 149 ? 3.212 4.386 -0.847 1.00 93.19 149 HIS A C 1
ATOM 1202 O O . HIS A 1 149 ? 3.666 5.249 -1.585 1.00 93.19 149 HIS A O 1
ATOM 1208 N N . CYS A 1 150 ? 2.941 3.158 -1.301 1.00 94.38 150 CYS A N 1
ATOM 1209 C CA . CYS A 1 150 ? 3.097 2.739 -2.701 1.00 94.38 150 CYS A CA 1
ATOM 1210 C C . CYS A 1 150 ? 4.548 2.734 -3.204 1.00 94.38 150 CYS A C 1
ATOM 1212 O O . CYS A 1 150 ? 4.799 2.887 -4.399 1.00 94.38 150 CYS A O 1
ATOM 1214 N N . GLY A 1 151 ? 5.526 2.525 -2.318 1.00 92.88 151 GLY A N 1
ATOM 1215 C CA . GLY A 1 151 ? 6.867 2.136 -2.748 1.00 92.88 151 GLY A CA 1
ATOM 1216 C C . GLY A 1 151 ? 6.820 0.813 -3.519 1.00 92.88 151 GLY A C 1
ATOM 1217 O O . GLY A 1 151 ? 6.038 -0.084 -3.182 1.00 92.88 151 GLY A O 1
ATOM 121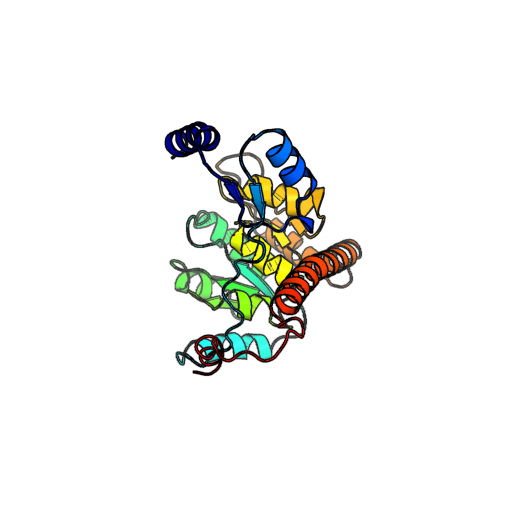8 N N . TRP A 1 152 ? 7.651 0.677 -4.553 1.00 91.88 152 TRP A N 1
ATOM 1219 C CA . TRP A 1 152 ? 7.567 -0.453 -5.484 1.00 91.88 152 TRP A CA 1
ATOM 1220 C C . TRP A 1 152 ? 7.734 -1.825 -4.810 1.00 91.88 152 TRP A C 1
ATOM 1222 O O . TRP A 1 152 ? 6.979 -2.756 -5.087 1.00 91.88 152 TRP A O 1
ATOM 1232 N N . SER A 1 153 ? 8.656 -1.946 -3.848 1.00 90.00 153 SER A N 1
ATOM 1233 C CA . SER A 1 153 ? 8.852 -3.195 -3.096 1.00 90.00 153 SER A CA 1
ATOM 1234 C C . SER A 1 153 ? 7.611 -3.591 -2.294 1.00 90.00 153 SER A C 1
ATOM 1236 O O . SER A 1 153 ? 7.147 -4.720 -2.405 1.00 90.00 153 SER A O 1
ATOM 1238 N N . SER A 1 154 ? 7.027 -2.654 -1.538 1.00 91.94 154 SER A N 1
ATOM 1239 C CA . SER A 1 154 ? 5.816 -2.920 -0.746 1.00 91.94 154 SER A CA 1
ATOM 1240 C C . SER A 1 154 ? 4.598 -3.192 -1.627 1.00 91.94 154 SER A C 1
ATOM 1242 O O . SER A 1 154 ? 3.762 -4.019 -1.280 1.00 91.94 154 SER A O 1
ATOM 1244 N N . THR A 1 155 ? 4.516 -2.533 -2.783 1.00 94.06 155 THR A N 1
ATOM 1245 C CA . THR A 1 155 ? 3.475 -2.795 -3.784 1.00 94.06 155 THR A CA 1
ATOM 1246 C C . THR A 1 155 ? 3.553 -4.244 -4.261 1.00 94.06 155 THR A C 1
ATOM 1248 O O . THR A 1 155 ? 2.564 -4.967 -4.208 1.00 94.06 155 THR A O 1
ATOM 1251 N N . ARG A 1 156 ? 4.747 -4.720 -4.625 1.00 92.06 156 ARG A N 1
ATOM 1252 C CA . ARG A 1 156 ? 4.949 -6.109 -5.063 1.00 92.06 156 ARG A CA 1
ATOM 1253 C C . ARG A 1 156 ? 4.651 -7.130 -3.968 1.00 92.06 156 ARG A C 1
ATOM 1255 O O . ARG A 1 156 ? 4.026 -8.141 -4.262 1.00 92.06 156 ARG A O 1
ATOM 1262 N N . GLU A 1 157 ? 5.049 -6.869 -2.724 1.00 92.50 157 GLU A N 1
ATOM 1263 C CA . GLU A 1 157 ? 4.724 -7.748 -1.590 1.00 92.50 157 GLU A CA 1
ATOM 1264 C C . GLU A 1 157 ? 3.211 -7.825 -1.337 1.00 92.50 157 GLU A C 1
ATOM 1266 O O . GLU A 1 157 ? 2.669 -8.916 -1.194 1.00 92.50 157 GLU A O 1
ATOM 1271 N N . GLY A 1 158 ? 2.498 -6.693 -1.344 1.00 95.00 158 GLY A N 1
ATOM 1272 C CA . GLY A 1 158 ? 1.044 -6.700 -1.157 1.00 95.00 158 GLY A CA 1
ATOM 1273 C C . GLY A 1 158 ? 0.299 -7.404 -2.298 1.00 95.00 158 GLY A C 1
ATOM 1274 O O . GLY A 1 158 ? -0.649 -8.142 -2.039 1.00 95.00 158 GLY A O 1
ATOM 1275 N N . MET A 1 159 ? 0.766 -7.246 -3.542 1.00 93.69 159 MET A N 1
ATOM 1276 C CA . MET A 1 159 ? 0.223 -7.960 -4.705 1.00 93.69 159 MET A CA 1
ATOM 1277 C C . MET A 1 159 ? 0.484 -9.466 -4.633 1.00 93.69 159 MET A C 1
ATOM 1279 O O . MET A 1 159 ? -0.422 -10.253 -4.894 1.00 93.69 159 MET A O 1
ATOM 1283 N N . LEU A 1 160 ? 1.688 -9.873 -4.224 1.00 91.94 160 LEU A N 1
ATOM 1284 C CA . LEU A 1 160 ? 2.026 -11.275 -3.976 1.00 91.94 160 LEU A CA 1
ATOM 1285 C C . LEU A 1 160 ? 1.108 -11.901 -2.910 1.00 91.94 160 LEU A C 1
ATOM 1287 O O . LEU A 1 160 ? 0.736 -13.068 -3.016 1.00 91.94 160 LEU A O 1
ATOM 1291 N N . CYS A 1 161 ? 0.697 -11.125 -1.907 1.00 94.56 161 CYS A N 1
ATOM 1292 C CA . CYS A 1 161 ? -0.253 -11.558 -0.880 1.00 94.56 161 CYS A CA 1
ATOM 1293 C C . CYS A 1 161 ? -1.732 -11.409 -1.291 1.00 94.56 161 CYS A C 1
ATOM 1295 O O . CYS A 1 161 ? -2.608 -11.764 -0.505 1.00 94.56 161 CYS A O 1
ATOM 1297 N N . GLY A 1 162 ? -2.032 -10.899 -2.492 1.00 96.31 162 GLY A N 1
ATOM 1298 C CA . GLY A 1 162 ? -3.403 -10.713 -2.982 1.00 96.31 162 GLY A CA 1
ATOM 1299 C C . GLY A 1 162 ? -4.213 -9.680 -2.198 1.00 96.31 162 GLY A C 1
ATOM 1300 O O . GLY A 1 162 ? -5.439 -9.771 -2.129 1.00 96.31 162 GLY A O 1
ATOM 1301 N N . LEU A 1 163 ? -3.543 -8.711 -1.570 1.00 98.12 163 LEU A N 1
ATOM 1302 C CA . LEU A 1 163 ? -4.201 -7.716 -0.733 1.00 98.12 163 LEU A CA 1
ATOM 1303 C C . LEU A 1 163 ? -4.659 -6.498 -1.542 1.00 98.12 163 LEU A C 1
ATOM 1305 O O . LEU A 1 163 ? -3.921 -6.008 -2.399 1.00 98.12 163 LEU A O 1
ATOM 1309 N N . PRO A 1 164 ? -5.844 -5.947 -1.231 1.00 98.19 164 PRO A N 1
ATOM 1310 C CA . PRO A 1 164 ? -6.246 -4.654 -1.754 1.00 98.19 164 PRO A CA 1
ATOM 1311 C C . PRO A 1 164 ? -5.433 -3.526 -1.102 1.00 98.19 164 PRO A C 1
ATOM 1313 O O . PRO A 1 164 ? -5.023 -3.625 0.063 1.00 98.19 164 PRO A O 1
ATOM 1316 N N . PHE A 1 165 ? -5.265 -2.415 -1.820 1.00 98.44 165 PHE A N 1
ATOM 1317 C CA . PHE A 1 165 ? -4.483 -1.262 -1.365 1.00 98.44 165 PHE A CA 1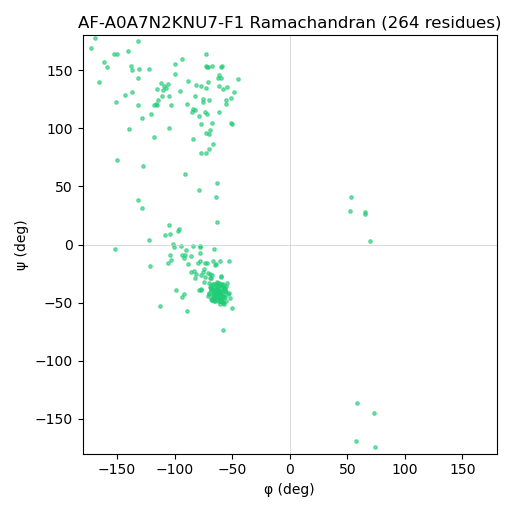
ATOM 1318 C C . PHE A 1 165 ? -5.344 -0.043 -1.029 1.00 98.44 165 PHE A C 1
ATOM 1320 O O . PHE A 1 165 ? -6.208 0.363 -1.804 1.00 98.44 165 PHE A O 1
ATOM 1327 N N . LEU A 1 166 ? -5.029 0.612 0.084 1.00 97.81 166 LEU A N 1
ATOM 1328 C CA . LEU A 1 166 ? -5.431 1.985 0.362 1.00 97.81 166 LEU A CA 1
ATOM 1329 C C . LEU A 1 166 ? -4.196 2.877 0.180 1.00 97.81 166 LEU A C 1
ATOM 1331 O O . LEU A 1 166 ? -3.295 2.909 1.017 1.00 97.81 166 LEU A O 1
ATOM 1335 N N . THR A 1 167 ? -4.096 3.548 -0.964 1.00 96.62 167 THR A N 1
ATOM 1336 C CA . THR A 1 167 ? -2.856 4.221 -1.363 1.00 96.62 167 THR A CA 1
ATOM 1337 C C . THR A 1 167 ? -2.722 5.592 -0.707 1.00 96.62 167 THR A C 1
ATOM 1339 O O . THR A 1 167 ? -3.611 6.434 -0.870 1.00 96.62 167 THR A O 1
ATOM 1342 N N . PHE A 1 168 ? -1.584 5.839 -0.060 1.00 94.12 168 PHE A N 1
ATOM 1343 C CA . PHE A 1 168 ? -1.196 7.114 0.547 1.00 94.12 168 PHE A CA 1
ATOM 1344 C C . PHE A 1 168 ? 0.203 7.531 0.045 1.00 94.12 168 PHE A C 1
ATOM 1346 O O . PHE A 1 168 ? 1.166 7.466 0.803 1.00 94.12 168 PHE A O 1
ATOM 1353 N N . PRO A 1 169 ? 0.379 7.878 -1.245 1.00 91.75 169 PRO A N 1
ATOM 1354 C CA . PRO A 1 169 ? 1.699 8.239 -1.764 1.00 91.75 169 PRO A CA 1
ATOM 1355 C C . PRO A 1 169 ? 2.255 9.480 -1.051 1.00 91.75 169 PRO A C 1
ATOM 1357 O O . PRO A 1 169 ? 1.498 10.375 -0.679 1.00 91.75 169 PRO A O 1
ATOM 1360 N N . ILE A 1 170 ? 3.575 9.528 -0.862 1.00 86.69 170 ILE A N 1
ATOM 1361 C CA . ILE A 1 170 ? 4.268 10.623 -0.166 1.00 86.69 170 ILE A CA 1
ATOM 1362 C C . ILE A 1 170 ? 5.150 11.397 -1.154 1.00 86.69 170 ILE A C 1
ATOM 1364 O O . ILE A 1 170 ? 5.037 12.613 -1.262 1.00 86.69 170 ILE A O 1
ATOM 1368 N N . VAL A 1 171 ? 6.020 10.708 -1.902 1.00 83.88 171 VAL A N 1
ATOM 1369 C CA . VAL A 1 171 ? 7.033 11.335 -2.778 1.00 83.88 171 VAL A CA 1
ATOM 1370 C C . VAL A 1 171 ? 7.429 10.455 -3.972 1.00 83.88 171 VAL A C 1
ATOM 1372 O O . VAL A 1 171 ? 7.237 9.244 -3.962 1.00 83.88 171 VAL A O 1
ATOM 1375 N N . PHE A 1 172 ? 8.070 11.056 -4.979 1.00 85.31 172 PHE A N 1
ATOM 1376 C CA . PHE A 1 172 ? 8.695 10.369 -6.124 1.00 85.31 172 PHE A CA 1
ATOM 1377 C C . PHE A 1 172 ? 7.731 9.495 -6.949 1.00 85.31 172 PHE A C 1
ATOM 1379 O O . PHE A 1 172 ? 6.622 9.911 -7.288 1.00 85.31 172 PHE A O 1
ATOM 1386 N N . ASP A 1 173 ? 8.182 8.296 -7.316 1.00 88.00 173 ASP A N 1
ATOM 1387 C CA . ASP A 1 173 ? 7.478 7.298 -8.116 1.00 88.00 173 ASP A CA 1
ATOM 1388 C C . ASP A 1 173 ? 6.224 6.756 -7.420 1.00 88.00 173 ASP A C 1
ATOM 1390 O O . ASP A 1 173 ? 5.332 6.247 -8.090 1.00 88.00 173 ASP A O 1
ATOM 1394 N N . GLN A 1 174 ? 6.086 6.947 -6.105 1.00 91.88 174 GLN A N 1
ATOM 1395 C CA . GLN A 1 174 ? 4.918 6.513 -5.333 1.00 91.88 174 GLN A CA 1
ATOM 1396 C C . GLN A 1 174 ? 3.603 7.062 -5.893 1.00 91.88 174 GLN A C 1
ATOM 1398 O O . GLN A 1 174 ? 2.587 6.370 -5.884 1.00 91.88 174 GLN A O 1
ATOM 1403 N N . ILE A 1 175 ? 3.610 8.295 -6.412 1.00 91.00 175 ILE A N 1
ATOM 1404 C CA . ILE A 1 175 ? 2.423 8.915 -7.014 1.00 91.00 175 ILE A CA 1
ATOM 1405 C C . ILE A 1 175 ? 1.999 8.144 -8.271 1.00 91.00 175 ILE A C 1
ATOM 1407 O O . ILE A 1 175 ? 0.804 7.914 -8.472 1.00 91.00 175 ILE A O 1
ATOM 1411 N N . LEU A 1 176 ? 2.970 7.724 -9.089 1.00 91.94 176 LEU A N 1
ATOM 1412 C CA . LEU A 1 176 ? 2.738 6.926 -10.293 1.00 91.94 176 LEU A CA 1
ATOM 1413 C C . LEU A 1 176 ? 2.323 5.498 -9.930 1.00 91.94 176 LEU A C 1
ATOM 1415 O O . LEU A 1 176 ? 1.324 5.020 -10.455 1.00 91.94 176 LEU A O 1
ATOM 1419 N N . ASN A 1 177 ? 2.990 4.867 -8.963 1.00 94.31 177 ASN A N 1
ATOM 1420 C CA . ASN A 1 177 ? 2.614 3.540 -8.468 1.00 94.31 177 ASN A CA 1
ATOM 1421 C C . ASN A 1 177 ? 1.179 3.544 -7.917 1.00 94.31 177 ASN A C 1
ATOM 1423 O O . ASN A 1 177 ? 0.391 2.655 -8.216 1.00 94.31 177 ASN A O 1
ATOM 1427 N N . SER A 1 178 ? 0.788 4.589 -7.183 1.00 95.44 178 SER A N 1
ATOM 1428 C CA . SER A 1 178 ? -0.591 4.771 -6.718 1.00 95.44 178 SER A CA 1
ATOM 1429 C C . SER A 1 178 ? -1.586 4.913 -7.879 1.00 95.44 178 SER A C 1
ATOM 1431 O O . SER A 1 178 ? -2.701 4.404 -7.783 1.00 95.44 178 SER A O 1
ATOM 1433 N N . LYS A 1 179 ? -1.209 5.563 -8.994 1.00 94.69 179 LYS A N 1
ATOM 1434 C CA . LYS A 1 179 ? -2.045 5.591 -10.209 1.00 94.69 179 LYS A CA 1
ATOM 1435 C C . LYS A 1 179 ? -2.184 4.203 -10.825 1.00 94.69 179 LYS A C 1
ATOM 1437 O O . LYS A 1 179 ? -3.311 3.801 -11.078 1.00 94.69 179 LYS A O 1
ATOM 1442 N N . LEU A 1 180 ? -1.091 3.451 -10.969 1.00 94.75 180 LEU A N 1
ATOM 1443 C CA . LEU A 1 180 ? -1.139 2.072 -11.468 1.00 94.75 180 LEU A CA 1
ATOM 1444 C C . LEU A 1 180 ? -2.084 1.205 -10.624 1.00 94.75 180 LEU A C 1
ATOM 1446 O O . LEU A 1 180 ? -2.980 0.559 -11.157 1.00 94.75 180 LEU A O 1
ATOM 1450 N N . ILE A 1 181 ? -1.947 1.260 -9.298 1.00 97.00 181 ILE A N 1
ATOM 1451 C CA . ILE A 1 181 ? -2.769 0.493 -8.351 1.00 97.00 181 ILE A CA 1
ATOM 1452 C C . ILE A 1 181 ? -4.266 0.806 -8.492 1.00 97.00 181 ILE A C 1
ATOM 1454 O O . ILE A 1 181 ? -5.093 -0.108 -8.465 1.00 97.00 181 ILE A O 1
ATOM 1458 N N . VAL A 1 182 ? -4.624 2.087 -8.605 1.00 96.69 182 VAL A N 1
ATOM 1459 C CA . VAL A 1 182 ? -6.021 2.548 -8.519 1.00 96.69 182 VAL A CA 1
ATOM 1460 C C . VAL A 1 182 ? -6.702 2.610 -9.887 1.00 96.69 182 VAL A C 1
ATOM 1462 O O . VAL A 1 182 ? -7.856 2.212 -10.011 1.00 96.69 182 VAL A O 1
ATOM 1465 N N . GLU A 1 183 ? -6.013 3.113 -10.908 1.00 95.62 183 GLU A N 1
ATOM 1466 C CA . GLU A 1 183 ? -6.596 3.423 -12.220 1.00 95.62 183 GLU A CA 1
ATOM 1467 C C . GLU A 1 183 ? -6.434 2.254 -13.201 1.00 95.62 183 GLU A C 1
ATOM 1469 O O . GLU A 1 183 ? -7.410 1.857 -13.846 1.00 95.62 183 GLU A O 1
ATOM 1474 N N . ASP A 1 184 ? -5.238 1.662 -13.259 1.00 94.50 184 ASP A N 1
ATOM 1475 C CA . ASP A 1 184 ? -4.909 0.636 -14.253 1.00 94.50 184 ASP A CA 1
ATOM 1476 C C . ASP A 1 184 ? -5.266 -0.765 -13.749 1.00 94.50 184 ASP A C 1
ATOM 1478 O O . ASP A 1 184 ? -6.052 -1.484 -14.369 1.00 94.50 184 ASP A O 1
ATOM 1482 N N . TRP A 1 185 ? -4.715 -1.155 -12.599 1.00 95.50 185 TRP A N 1
ATOM 1483 C CA . TRP A 1 185 ? -4.918 -2.479 -12.008 1.00 95.50 185 TRP A CA 1
ATOM 1484 C C . TRP A 1 185 ? -6.228 -2.581 -11.239 1.00 95.50 185 TRP A C 1
ATOM 1486 O O . TRP A 1 185 ? -6.787 -3.669 -11.113 1.00 95.50 185 TRP A O 1
ATOM 1496 N N . LYS A 1 186 ? -6.733 -1.444 -10.745 1.00 97.44 186 LYS A N 1
ATOM 1497 C CA . LYS A 1 186 ? -7.986 -1.349 -9.986 1.00 97.44 186 LYS A CA 1
ATOM 1498 C C . LYS A 1 186 ? -8.023 -2.317 -8.794 1.00 97.44 186 LYS A C 1
ATOM 1500 O O . LYS A 1 186 ? -9.050 -2.934 -8.514 1.00 97.44 186 LYS A O 1
ATOM 1505 N N . ILE A 1 187 ? -6.889 -2.436 -8.103 1.00 97.94 187 ILE A N 1
ATOM 1506 C CA . ILE A 1 187 ? -6.699 -3.261 -6.898 1.00 97.94 187 ILE A CA 1
ATOM 1507 C C . ILE A 1 187 ? -6.654 -2.408 -5.622 1.00 97.94 187 ILE A C 1
ATOM 1509 O O . ILE A 1 187 ? -6.208 -2.863 -4.567 1.00 97.94 187 ILE A O 1
ATOM 1513 N N . GLY A 1 188 ? -7.109 -1.157 -5.685 1.00 97.50 188 GLY A N 1
ATOM 1514 C CA . GLY A 1 188 ? -7.114 -0.288 -4.521 1.00 97.50 188 GLY A CA 1
ATOM 1515 C C . GLY A 1 188 ? -7.900 1.003 -4.683 1.00 97.50 188 GLY A C 1
ATOM 1516 O O . GLY A 1 188 ? -8.430 1.316 -5.747 1.00 97.50 188 GLY A O 1
ATOM 1517 N N . SER A 1 189 ? -7.935 1.773 -3.601 1.00 96.31 189 SER A N 1
ATOM 1518 C CA . SER A 1 189 ? -8.525 3.110 -3.535 1.00 96.31 189 SER A CA 1
ATOM 1519 C C . SER A 1 189 ? -7.482 4.126 -3.080 1.00 96.31 189 SER A C 1
ATOM 1521 O O . SER A 1 189 ? -6.567 3.799 -2.324 1.00 96.31 189 SER A O 1
ATOM 1523 N N . ARG A 1 190 ? -7.627 5.383 -3.513 1.00 93.38 190 ARG A N 1
ATOM 1524 C CA . ARG A 1 190 ? -6.710 6.467 -3.143 1.00 93.38 190 ARG A CA 1
ATOM 1525 C C . ARG A 1 190 ? -7.223 7.256 -1.949 1.00 93.38 190 ARG A C 1
ATOM 1527 O O . ARG A 1 190 ? -8.360 7.724 -1.969 1.00 93.38 190 ARG A O 1
ATOM 1534 N N . VAL A 1 191 ? -6.355 7.489 -0.967 1.00 90.31 191 VAL A N 1
ATOM 1535 C CA . VAL A 1 191 ? -6.583 8.536 0.029 1.00 90.31 191 VAL A CA 1
ATOM 1536 C C . VAL A 1 191 ? -6.390 9.883 -0.661 1.00 90.31 191 VAL A C 1
ATOM 1538 O O . VAL A 1 191 ? -5.291 10.202 -1.116 1.00 90.31 191 VAL A O 1
ATOM 1541 N N . LYS A 1 192 ? -7.477 10.643 -0.816 1.00 76.94 192 LYS A N 1
ATOM 1542 C CA . LYS A 1 192 ? -7.445 11.946 -1.484 1.00 76.94 192 LYS A CA 1
ATOM 1543 C C . LYS A 1 192 ? -6.650 12.933 -0.631 1.00 76.94 192 LYS A C 1
ATOM 1545 O O . LYS A 1 192 ? -7.144 13.410 0.383 1.00 76.94 192 LYS A O 1
ATOM 1550 N N . GLN A 1 193 ? -5.429 13.218 -1.058 1.00 65.19 193 GLN A N 1
ATOM 1551 C CA . GLN A 1 193 ? -4.687 14.398 -0.639 1.00 65.19 193 GLN A CA 1
ATOM 1552 C C . GLN A 1 193 ? -5.061 15.507 -1.622 1.00 65.19 193 GLN A C 1
ATOM 1554 O O . GLN A 1 193 ? -4.900 15.332 -2.834 1.00 65.19 193 GLN A O 1
ATOM 1559 N N . ASP A 1 194 ? -5.613 16.614 -1.137 1.00 55.09 194 ASP A N 1
ATOM 1560 C CA . ASP A 1 194 ? -5.766 17.789 -1.992 1.00 55.09 194 ASP A CA 1
ATOM 1561 C C . ASP A 1 194 ? -4.376 18.273 -2.425 1.00 55.09 194 ASP A C 1
ATOM 1563 O O . ASP A 1 194 ? -3.410 18.201 -1.667 1.00 55.09 194 ASP A O 1
ATOM 1567 N N . MET A 1 195 ? -4.265 18.749 -3.665 1.00 40.50 195 MET A N 1
ATOM 1568 C CA . MET A 1 195 ? -3.007 19.225 -4.248 1.00 40.50 195 MET A CA 1
ATOM 1569 C C . MET A 1 195 ? -2.587 20.550 -3.587 1.00 40.50 195 MET A C 1
ATOM 1571 O O . MET A 1 195 ? -2.849 21.629 -4.112 1.00 40.50 195 MET A O 1
ATOM 1575 N N . GLY A 1 196 ? -1.948 20.468 -2.422 1.00 45.06 196 GLY A N 1
ATOM 1576 C CA . GLY A 1 196 ? -1.381 21.589 -1.678 1.00 45.06 196 GLY A CA 1
ATOM 1577 C C . GLY A 1 196 ? -0.442 21.077 -0.587 1.00 45.06 196 GLY A C 1
ATOM 1578 O O . GLY A 1 196 ? -0.734 20.073 0.052 1.00 45.06 196 GLY A O 1
ATOM 1579 N N . MET A 1 197 ? 0.689 21.756 -0.379 1.00 43.59 197 MET A N 1
ATOM 1580 C CA . MET A 1 197 ? 1.750 21.334 0.555 1.00 43.59 197 MET A CA 1
ATOM 1581 C C . MET A 1 197 ? 1.296 21.223 2.027 1.00 43.59 197 MET A C 1
ATOM 1583 O O . MET A 1 197 ? 1.996 20.590 2.811 1.00 43.59 197 MET A O 1
ATOM 1587 N N . ASP A 1 198 ? 0.124 21.774 2.372 1.00 55.00 198 ASP A N 1
ATOM 1588 C CA . ASP A 1 198 ? -0.402 21.862 3.743 1.00 55.00 198 ASP A CA 1
ATOM 1589 C C . ASP A 1 198 ? -1.779 21.197 3.950 1.00 55.00 198 ASP A C 1
ATOM 1591 O O . ASP A 1 198 ? -2.330 21.260 5.051 1.00 55.00 198 ASP A O 1
ATOM 1595 N N . ASN A 1 199 ? -2.365 20.540 2.937 1.00 73.00 199 ASN A N 1
ATOM 1596 C CA . ASN A 1 199 ? -3.679 19.911 3.115 1.00 73.00 199 ASN A CA 1
ATOM 1597 C C . ASN A 1 199 ? -3.544 18.519 3.736 1.00 73.00 199 ASN A C 1
ATOM 1599 O O . ASN A 1 199 ? -3.427 17.502 3.051 1.00 73.00 199 ASN A O 1
ATOM 1603 N N . LEU A 1 200 ? -3.591 18.493 5.067 1.00 85.69 200 LEU A N 1
ATOM 1604 C CA . LEU A 1 200 ? -3.745 17.270 5.843 1.00 85.69 200 LEU A CA 1
ATOM 1605 C C . LEU A 1 200 ? -5.036 16.544 5.444 1.00 85.69 200 LEU A C 1
ATOM 1607 O O . LEU A 1 200 ? -6.116 17.136 5.387 1.00 85.69 200 LEU A O 1
ATOM 1611 N N . VAL A 1 201 ? -4.943 15.233 5.243 1.00 90.88 201 VAL A N 1
ATOM 1612 C CA . VAL A 1 201 ? -6.125 14.377 5.157 1.00 90.88 201 VAL A CA 1
ATOM 1613 C C . VAL A 1 201 ? -6.691 14.236 6.559 1.00 90.88 201 VAL A C 1
ATOM 1615 O O . VAL A 1 201 ? -6.041 13.654 7.427 1.00 90.88 201 VAL A O 1
ATOM 1618 N N . THR A 1 202 ? -7.889 14.774 6.769 1.00 93.38 202 THR A N 1
ATOM 1619 C CA . THR A 1 202 ? -8.521 14.817 8.092 1.00 93.38 202 THR A CA 1
ATOM 1620 C C . THR A 1 202 ? -8.905 13.426 8.602 1.00 93.38 202 THR A C 1
ATOM 1622 O O . THR A 1 202 ? -9.250 12.534 7.825 1.00 93.38 202 THR A O 1
ATOM 1625 N N . ARG A 1 203 ? -8.960 13.261 9.924 1.00 94.31 203 ARG A N 1
ATOM 1626 C CA . ARG A 1 203 ? -9.403 12.050 10.624 1.00 94.31 203 ARG A CA 1
ATOM 1627 C C . ARG A 1 203 ? -10.791 11.592 10.198 1.00 94.31 203 ARG A C 1
ATOM 1629 O O . ARG A 1 203 ? -11.043 10.395 10.135 1.00 94.31 203 ARG A O 1
ATOM 1636 N N . VAL A 1 204 ? -11.677 12.533 9.860 1.00 95.00 204 VAL A N 1
ATOM 1637 C CA . VAL A 1 204 ? -13.039 12.236 9.398 1.00 95.00 204 VAL A CA 1
ATOM 1638 C C . VAL A 1 204 ? -12.983 11.535 8.046 1.00 95.00 204 VAL A C 1
ATOM 1640 O O . VAL A 1 204 ? -13.636 10.510 7.855 1.00 95.00 204 VAL A O 1
ATOM 1643 N N . GLU A 1 205 ? -12.161 12.044 7.126 1.00 94.31 205 GLU A N 1
ATOM 1644 C CA . GLU A 1 205 ? -11.986 11.418 5.818 1.00 94.31 205 GLU A CA 1
ATOM 1645 C C . GLU A 1 205 ? -11.229 10.089 5.931 1.00 94.31 205 GLU A C 1
ATOM 1647 O O . GLU A 1 205 ? -11.655 9.107 5.325 1.00 94.31 205 GLU A O 1
ATOM 1652 N N . ILE A 1 206 ? -10.177 10.008 6.757 1.00 96.00 206 ILE A N 1
ATOM 1653 C CA . ILE A 1 206 ? -9.476 8.742 7.028 1.00 96.00 206 ILE A CA 1
ATOM 1654 C C . ILE A 1 206 ? -10.445 7.696 7.584 1.00 96.00 206 ILE A C 1
ATOM 1656 O O . ILE A 1 206 ? -10.498 6.587 7.057 1.00 96.00 206 ILE A O 1
ATOM 1660 N N . SER A 1 207 ? -11.241 8.044 8.597 1.00 96.44 207 SER A N 1
ATOM 1661 C CA . SER A 1 207 ? -12.212 7.135 9.212 1.00 96.44 207 SER A CA 1
ATOM 1662 C C . SER A 1 207 ? -13.211 6.610 8.183 1.00 96.44 207 SER A C 1
ATOM 1664 O O . SER A 1 207 ? -13.358 5.397 8.016 1.00 96.44 207 SER A O 1
ATOM 1666 N N . ARG A 1 208 ? -13.817 7.514 7.403 1.00 96.69 208 ARG A N 1
ATOM 1667 C CA . ARG A 1 208 ? -14.774 7.170 6.344 1.00 96.69 208 ARG A CA 1
ATOM 1668 C C . ARG A 1 208 ? -14.160 6.248 5.289 1.00 96.69 208 ARG A C 1
ATOM 1670 O O . ARG A 1 208 ? -14.791 5.272 4.878 1.00 96.69 208 ARG A O 1
ATOM 1677 N N . LEU A 1 209 ? -12.944 6.556 4.835 1.00 96.31 209 LEU A N 1
ATOM 1678 C CA . LEU A 1 209 ? -12.234 5.761 3.834 1.00 96.31 209 LEU A CA 1
ATOM 1679 C C . LEU A 1 209 ? -11.888 4.373 4.368 1.00 96.31 209 LEU A C 1
ATOM 1681 O O . LEU A 1 209 ? -12.156 3.390 3.684 1.00 96.31 209 LEU A O 1
ATOM 1685 N N . VAL A 1 210 ? -11.347 4.284 5.583 1.00 97.62 210 VAL A N 1
ATOM 1686 C CA . VAL A 1 210 ? -10.969 3.017 6.222 1.00 97.62 210 VAL A CA 1
ATOM 1687 C C . VAL A 1 210 ? -12.197 2.137 6.463 1.00 97.62 210 VAL A C 1
ATOM 1689 O O . VAL A 1 210 ? -12.171 0.959 6.109 1.00 97.62 210 VAL A O 1
ATOM 1692 N N . GLN A 1 211 ? -13.295 2.703 6.977 1.00 97.69 211 GLN A N 1
ATOM 1693 C CA . GLN A 1 211 ? -14.557 1.979 7.167 1.00 97.69 211 GLN A CA 1
ATOM 1694 C C . GLN A 1 211 ? -15.098 1.429 5.850 1.00 97.69 211 GLN A C 1
ATOM 1696 O O . GLN A 1 211 ? -15.435 0.249 5.771 1.00 97.69 211 GLN A O 1
ATOM 1701 N N . LYS A 1 212 ? -15.156 2.262 4.801 1.00 97.75 212 LYS A N 1
ATOM 1702 C CA . LYS A 1 212 ? -15.609 1.817 3.479 1.00 97.75 212 LYS A CA 1
ATOM 1703 C C . LYS A 1 212 ? -14.701 0.712 2.943 1.00 97.75 212 LYS A C 1
ATOM 1705 O O . LYS A 1 212 ? -15.204 -0.329 2.545 1.00 97.75 212 LYS A O 1
ATOM 1710 N N . PHE A 1 213 ? -13.388 0.934 2.952 1.00 98.19 213 PHE A N 1
ATOM 1711 C CA . PHE A 1 213 ? -12.381 0.046 2.365 1.00 98.19 213 PHE A CA 1
ATOM 1712 C C . PHE A 1 213 ? -12.323 -1.336 3.035 1.00 98.19 213 PHE A C 1
ATOM 1714 O O . PHE A 1 213 ? -12.069 -2.343 2.374 1.00 98.19 213 PHE A O 1
ATOM 1721 N N . MET A 1 214 ? -12.588 -1.400 4.340 1.00 98.19 214 MET A N 1
ATOM 1722 C CA . MET A 1 214 ? -12.582 -2.649 5.106 1.00 98.19 214 MET A CA 1
ATOM 1723 C C . MET A 1 214 ? -13.966 -3.301 5.230 1.00 98.19 214 MET A C 1
ATOM 1725 O O . MET A 1 214 ? -14.074 -4.389 5.795 1.00 98.19 214 MET A O 1
ATOM 1729 N N . ASN A 1 215 ? -15.019 -2.693 4.676 1.00 97.94 215 ASN A N 1
ATOM 1730 C CA . ASN A 1 215 ? -16.350 -3.288 4.649 1.00 97.94 215 ASN A CA 1
ATOM 1731 C C . ASN A 1 215 ? -16.439 -4.369 3.561 1.00 97.94 215 ASN A C 1
ATOM 1733 O O . ASN A 1 215 ? -16.578 -4.066 2.376 1.00 97.94 215 ASN A O 1
ATOM 1737 N N . LEU A 1 216 ? -16.404 -5.635 3.979 1.00 96.44 216 LEU A N 1
ATOM 1738 C CA . LEU A 1 216 ? -16.473 -6.793 3.084 1.00 96.44 216 LEU A CA 1
ATOM 1739 C C . LEU A 1 216 ? -17.808 -6.920 2.344 1.00 96.44 216 LEU A C 1
ATOM 1741 O O . LEU A 1 216 ? -17.851 -7.604 1.328 1.00 96.44 216 LEU A O 1
ATOM 1745 N N . GLU A 1 217 ? -18.869 -6.254 2.809 1.00 97.31 217 GLU A N 1
ATOM 1746 C CA . GLU A 1 217 ? -20.173 -6.261 2.142 1.00 97.31 217 GLU A CA 1
ATOM 1747 C C . GLU A 1 217 ? -20.308 -5.214 1.038 1.00 97.31 217 GLU A C 1
ATOM 1749 O O . GLU A 1 217 ? -21.262 -5.262 0.266 1.00 97.31 217 GLU A O 1
ATOM 1754 N N . ASN A 1 218 ? -19.352 -4.293 0.922 1.00 97.56 218 ASN A N 1
ATOM 1755 C CA . ASN A 1 218 ? -19.367 -3.279 -0.120 1.00 97.56 218 ASN A CA 1
ATOM 1756 C C . ASN A 1 218 ? -18.968 -3.873 -1.486 1.00 97.56 218 ASN A C 1
ATOM 1758 O O . ASN A 1 218 ? -17.890 -4.448 -1.622 1.00 97.56 218 ASN A O 1
ATOM 1762 N N . ASP A 1 219 ? -19.808 -3.695 -2.509 1.00 97.75 219 ASP A N 1
ATOM 1763 C CA . ASP A 1 219 ? -19.600 -4.302 -3.836 1.00 97.75 219 ASP A CA 1
ATOM 1764 C C . ASP A 1 219 ? -18.321 -3.823 -4.542 1.00 97.75 219 ASP A C 1
ATOM 1766 O O . ASP A 1 219 ? -17.614 -4.625 -5.150 1.00 97.75 219 ASP A O 1
ATOM 1770 N N . GLU A 1 220 ? -17.966 -2.542 -4.402 1.00 96.12 220 GLU A N 1
ATOM 1771 C CA . GLU A 1 220 ? -16.714 -1.996 -4.948 1.00 96.12 220 GLU A CA 1
ATOM 1772 C C . GLU A 1 220 ? -15.498 -2.655 -4.275 1.00 96.12 220 GLU A C 1
ATOM 1774 O O . GLU A 1 220 ? -14.534 -3.029 -4.941 1.00 96.12 220 GLU A O 1
ATOM 1779 N N . VAL A 1 221 ? -15.558 -2.875 -2.957 1.00 97.25 221 VAL A N 1
ATOM 1780 C CA . VAL A 1 221 ? -14.504 -3.582 -2.211 1.00 97.25 221 VAL A CA 1
ATOM 1781 C C . VAL A 1 221 ? -14.417 -5.053 -2.615 1.00 97.25 221 VAL A C 1
ATOM 1783 O O . VAL A 1 221 ? -13.308 -5.583 -2.720 1.00 97.25 221 VAL A O 1
ATOM 1786 N N . LYS A 1 222 ? -15.551 -5.719 -2.868 1.00 98.19 222 LYS A N 1
ATOM 1787 C CA . LYS A 1 222 ? -15.576 -7.099 -3.382 1.00 98.19 222 LYS A CA 1
ATOM 1788 C C . LYS A 1 222 ? -14.857 -7.180 -4.732 1.00 98.19 222 LYS A C 1
ATOM 1790 O O . LYS A 1 222 ? -13.959 -8.006 -4.874 1.00 98.19 222 LYS A O 1
ATOM 1795 N N . GLU A 1 223 ? -15.163 -6.279 -5.670 1.00 98.25 223 GLU A N 1
ATOM 1796 C CA . GLU A 1 223 ? -14.499 -6.222 -6.983 1.00 98.25 223 GLU A CA 1
ATOM 1797 C C . GLU A 1 223 ? -12.986 -5.985 -6.853 1.00 98.25 223 GLU A C 1
ATOM 1799 O O . GLU A 1 223 ? -12.188 -6.706 -7.456 1.00 98.25 223 GLU A O 1
ATOM 1804 N N . ILE A 1 224 ? -12.580 -5.018 -6.022 1.00 98.31 224 ILE A N 1
ATOM 1805 C CA . ILE A 1 224 ? -11.167 -4.712 -5.766 1.00 98.31 224 ILE A CA 1
ATOM 1806 C C . ILE A 1 224 ? -10.423 -5.949 -5.233 1.00 98.31 224 ILE A C 1
ATOM 1808 O O . ILE A 1 224 ? -9.314 -6.248 -5.678 1.00 98.31 224 ILE A O 1
ATOM 1812 N N . ARG A 1 225 ? -11.021 -6.691 -4.292 1.00 98.25 225 ARG A N 1
ATOM 1813 C CA . ARG A 1 225 ? -10.427 -7.908 -3.708 1.00 98.25 225 ARG A CA 1
ATOM 1814 C C . ARG A 1 225 ? -10.334 -9.054 -4.709 1.00 98.25 225 ARG A C 1
ATOM 1816 O O . ARG A 1 225 ? -9.328 -9.767 -4.717 1.00 98.25 225 ARG A O 1
ATOM 1823 N N . THR A 1 226 ? -11.351 -9.228 -5.553 1.00 98.25 226 THR A N 1
ATOM 1824 C CA . THR A 1 226 ? -11.319 -10.213 -6.641 1.00 98.25 226 THR A CA 1
ATOM 1825 C C . THR A 1 226 ? -10.160 -9.914 -7.583 1.00 98.25 226 THR A C 1
ATOM 1827 O O . THR A 1 226 ? -9.334 -10.794 -7.811 1.00 98.25 226 THR A O 1
ATOM 1830 N N . ARG A 1 227 ? -10.006 -8.657 -8.020 1.00 97.81 227 ARG A N 1
ATOM 1831 C CA . ARG A 1 227 ? -8.858 -8.260 -8.846 1.00 97.81 227 ARG A CA 1
ATOM 1832 C C . ARG A 1 227 ? -7.527 -8.463 -8.134 1.00 97.81 227 ARG A C 1
ATOM 1834 O O . ARG A 1 227 ? -6.612 -9.025 -8.720 1.00 97.81 227 ARG A O 1
ATOM 1841 N N . ALA A 1 228 ? -7.400 -8.068 -6.868 1.00 97.75 228 ALA A N 1
ATOM 1842 C CA . ALA A 1 228 ? -6.164 -8.292 -6.114 1.00 97.75 228 ALA A CA 1
ATOM 1843 C C . ALA A 1 228 ? -5.773 -9.785 -6.083 1.00 97.75 228 ALA A C 1
ATOM 1845 O O . ALA A 1 228 ? -4.600 -10.123 -6.242 1.00 97.75 228 ALA A O 1
ATOM 1846 N N . SER A 1 229 ? -6.763 -10.677 -5.976 1.00 96.62 229 SER A N 1
ATOM 1847 C CA . SER A 1 229 ? -6.562 -12.131 -6.038 1.00 96.62 229 SER A CA 1
ATOM 1848 C C . SER A 1 229 ? -6.138 -12.612 -7.434 1.00 96.62 229 SER A C 1
ATOM 1850 O O . SER A 1 229 ? -5.279 -13.482 -7.546 1.00 96.62 229 SER A O 1
ATOM 1852 N N . GLU A 1 230 ? -6.684 -12.041 -8.510 1.00 95.62 230 GLU A N 1
ATOM 1853 C CA . GLU A 1 230 ? -6.250 -12.329 -9.889 1.00 95.62 230 GLU A CA 1
ATOM 1854 C C . GLU A 1 230 ? -4.796 -11.899 -10.122 1.00 95.62 230 GLU A C 1
ATOM 1856 O O . GLU A 1 230 ? -4.000 -12.651 -10.686 1.00 95.62 230 GLU A O 1
ATOM 1861 N N . PHE A 1 231 ? -4.418 -10.719 -9.624 1.00 93.62 231 PHE A N 1
ATOM 1862 C CA . PHE A 1 231 ? -3.038 -10.246 -9.690 1.00 93.62 231 PHE A CA 1
ATOM 1863 C C . PHE A 1 231 ? -2.095 -11.144 -8.892 1.00 93.62 231 PHE A C 1
ATOM 1865 O O . PHE A 1 231 ? -1.014 -11.456 -9.382 1.00 93.62 231 PHE A O 1
ATOM 1872 N N . GLN A 1 232 ? -2.504 -11.641 -7.721 1.00 93.88 232 GLN A N 1
ATOM 1873 C CA . GLN A 1 232 ? -1.728 -12.644 -6.990 1.00 93.88 232 GLN A CA 1
ATOM 1874 C C . GLN A 1 232 ? -1.446 -13.890 -7.842 1.00 93.88 232 GLN A C 1
ATOM 1876 O O . GLN A 1 232 ? -0.330 -14.410 -7.800 1.00 93.88 232 GLN A O 1
ATOM 1881 N N . GLN A 1 233 ? -2.401 -14.352 -8.658 1.00 92.06 233 GLN A N 1
ATOM 1882 C CA . GLN A 1 233 ? -2.182 -15.518 -9.524 1.00 92.06 233 GLN A CA 1
ATOM 1883 C C . GLN A 1 233 ? -1.088 -15.283 -10.570 1.00 92.06 233 GLN A C 1
ATOM 1885 O O . GLN A 1 233 ? -0.343 -16.209 -10.877 1.00 92.06 233 GLN A O 1
ATOM 1890 N N . ILE A 1 234 ? -0.917 -14.054 -11.073 1.00 89.81 234 ILE A N 1
ATOM 1891 C CA . ILE A 1 234 ? 0.208 -13.717 -11.966 1.00 89.81 234 ILE A CA 1
ATOM 1892 C C . ILE A 1 234 ? 1.538 -13.998 -11.261 1.00 89.81 234 ILE A C 1
ATOM 1894 O O . ILE A 1 234 ? 2.434 -14.616 -11.834 1.00 89.81 234 ILE A O 1
ATOM 1898 N N . PHE A 1 235 ? 1.653 -13.595 -9.996 1.00 86.06 235 PHE A N 1
ATOM 1899 C CA . PHE A 1 235 ? 2.850 -13.843 -9.202 1.00 86.06 235 PHE A CA 1
ATOM 1900 C C . PHE A 1 235 ? 3.040 -15.349 -8.957 1.00 86.06 235 PHE A C 1
ATOM 1902 O O . PHE A 1 235 ? 4.117 -15.883 -9.222 1.00 86.06 235 PHE A O 1
ATOM 1909 N N . VAL A 1 236 ? 2.003 -16.066 -8.525 1.00 84.38 236 VAL A N 1
ATOM 1910 C CA . VAL A 1 236 ? 2.088 -17.521 -8.298 1.00 84.38 236 VAL A CA 1
ATOM 1911 C C . VAL A 1 236 ? 2.523 -18.262 -9.570 1.00 84.38 236 VAL A C 1
ATOM 1913 O O . VAL A 1 236 ? 3.437 -19.083 -9.521 1.00 84.38 236 VAL A O 1
ATOM 1916 N N . ASN A 1 237 ? 1.954 -17.921 -10.726 1.00 84.88 237 ASN A N 1
ATOM 1917 C CA . ASN A 1 237 ? 2.280 -18.564 -12.000 1.00 84.88 237 ASN A CA 1
ATOM 1918 C C . ASN A 1 237 ? 3.740 -18.341 -12.414 1.00 84.88 237 ASN A C 1
ATOM 1920 O O . ASN A 1 237 ? 4.416 -19.278 -12.837 1.00 84.88 237 ASN A O 1
ATOM 1924 N N . VAL A 1 238 ? 4.252 -17.119 -12.253 1.00 81.06 238 VAL A N 1
ATOM 1925 C CA . VAL A 1 238 ? 5.653 -16.794 -12.566 1.00 81.06 238 VAL A CA 1
ATOM 1926 C C . VAL A 1 238 ? 6.620 -17.519 -11.628 1.00 81.06 238 VAL A C 1
ATOM 1928 O O . VAL A 1 238 ? 7.703 -17.923 -12.052 1.00 81.06 238 VAL A O 1
ATOM 1931 N N . GLN A 1 239 ? 6.238 -17.716 -10.363 1.00 74.69 239 GLN A N 1
ATOM 1932 C CA . GLN A 1 239 ? 7.027 -18.499 -9.413 1.00 74.69 239 GLN A CA 1
ATOM 1933 C C . GLN A 1 239 ? 7.089 -19.981 -9.822 1.00 74.69 239 GLN A C 1
ATOM 1935 O O . GLN A 1 239 ? 8.179 -20.546 -9.891 1.00 74.69 239 GLN A O 1
ATOM 1940 N N . LEU A 1 240 ? 5.949 -20.582 -10.178 1.00 73.19 240 LEU A N 1
ATOM 1941 C CA . LEU A 1 240 ? 5.879 -21.980 -10.624 1.00 73.19 240 LEU A CA 1
ATOM 1942 C C . LEU A 1 240 ? 6.693 -22.231 -11.902 1.00 73.19 240 LEU A C 1
ATOM 1944 O O . LEU A 1 240 ? 7.410 -23.225 -11.992 1.00 73.19 240 LEU A O 1
ATOM 1948 N N . GLN A 1 241 ? 6.659 -21.305 -12.865 1.00 69.38 241 GLN A N 1
ATOM 1949 C CA . GLN A 1 241 ? 7.468 -21.410 -14.085 1.00 69.38 241 GLN A CA 1
ATOM 1950 C C . GLN A 1 241 ? 8.972 -21.424 -13.782 1.00 69.38 241 GLN A C 1
ATOM 1952 O O . GLN A 1 241 ? 9.715 -22.208 -14.372 1.00 69.38 241 GLN A O 1
ATOM 1957 N N . LYS A 1 242 ? 9.440 -20.598 -12.835 1.00 65.62 242 LYS A N 1
ATOM 1958 C CA . LYS A 1 242 ? 10.850 -20.616 -12.410 1.00 65.62 242 LYS A CA 1
ATOM 1959 C C . LYS A 1 242 ? 11.242 -21.962 -11.796 1.00 65.62 242 LYS A C 1
ATOM 1961 O O . LYS A 1 242 ? 12.331 -22.451 -12.082 1.00 65.62 242 LYS A O 1
ATOM 1966 N N . GLU A 1 243 ? 10.370 -22.565 -10.992 1.00 59.28 243 GLU A N 1
ATOM 1967 C CA . GLU A 1 243 ? 10.612 -23.880 -10.383 1.00 59.28 243 GLU A CA 1
ATOM 1968 C C . GLU A 1 243 ? 10.627 -25.012 -11.421 1.00 59.28 243 GLU A C 1
ATOM 1970 O O . GLU A 1 243 ? 11.473 -25.903 -11.345 1.00 59.28 243 GLU A O 1
ATOM 1975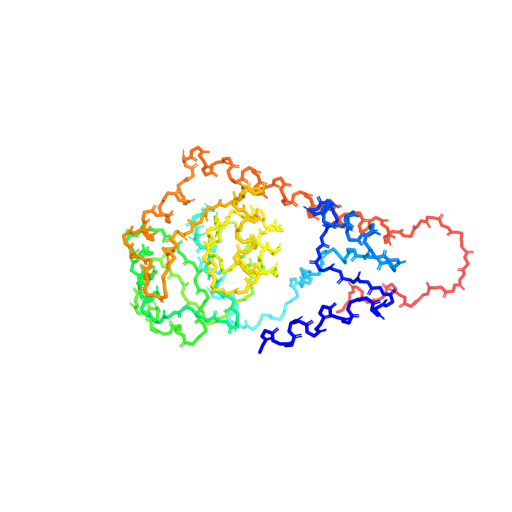 N N . ASP A 1 244 ? 9.766 -24.955 -12.439 1.00 51.38 244 ASP A N 1
ATOM 1976 C CA . ASP A 1 244 ? 9.756 -25.932 -13.532 1.00 51.38 244 ASP A CA 1
ATOM 1977 C C . ASP A 1 244 ? 10.996 -25.831 -14.433 1.00 51.38 244 ASP A C 1
ATOM 1979 O O . ASP A 1 244 ? 11.528 -26.857 -14.857 1.00 51.38 244 ASP A O 1
ATOM 1983 N N . HIS A 1 245 ? 11.527 -24.626 -14.665 1.00 54.12 245 HIS A N 1
ATOM 1984 C CA . HIS A 1 245 ? 12.800 -24.437 -15.374 1.00 54.12 245 HIS A CA 1
ATOM 1985 C C . HIS A 1 245 ? 14.033 -24.864 -14.557 1.00 54.12 245 HIS A C 1
ATOM 1987 O O . HIS A 1 245 ? 15.110 -25.047 -15.126 1.00 54.12 245 HIS A O 1
ATOM 1993 N N . LEU A 1 246 ? 13.884 -25.039 -13.239 1.00 47.38 246 LEU A N 1
ATOM 1994 C CA . LEU A 1 246 ? 14.919 -25.552 -12.336 1.00 47.38 246 LEU A CA 1
ATOM 1995 C C . LEU A 1 246 ? 14.836 -27.073 -12.130 1.00 47.38 246 LEU A C 1
ATOM 1997 O O . LEU A 1 246 ? 15.763 -27.660 -11.565 1.00 47.38 246 LEU A O 1
ATOM 2001 N N . LYS A 1 247 ? 13.777 -27.744 -12.606 1.00 34.94 247 LYS A N 1
ATOM 2002 C CA . LYS A 1 247 ? 13.738 -29.211 -12.649 1.00 34.94 247 LYS A CA 1
ATOM 2003 C C . LYS A 1 247 ? 14.729 -29.687 -13.715 1.00 34.94 247 LYS A C 1
ATOM 2005 O O . LYS A 1 247 ? 14.616 -29.267 -14.867 1.00 34.94 247 LYS A O 1
ATOM 2010 N N . PRO A 1 248 ? 15.698 -30.561 -13.383 1.00 38.50 248 PRO A N 1
ATOM 2011 C CA . PRO A 1 248 ? 16.589 -31.100 -14.395 1.00 38.50 248 PRO A CA 1
ATOM 2012 C C . PRO A 1 248 ? 15.742 -31.868 -15.409 1.00 38.50 248 PRO A C 1
ATOM 2014 O O . PRO A 1 248 ? 15.139 -32.891 -15.079 1.00 38.50 248 PRO A O 1
ATOM 2017 N N . ALA A 1 249 ? 15.688 -31.363 -16.643 1.00 38.88 249 ALA A N 1
ATOM 2018 C CA . ALA A 1 249 ? 15.214 -32.140 -17.773 1.00 38.88 249 ALA A CA 1
ATOM 2019 C C . ALA A 1 249 ? 15.980 -33.466 -17.752 1.00 38.88 249 ALA A C 1
ATOM 2021 O O . ALA A 1 249 ? 17.209 -33.467 -17.659 1.00 38.88 249 ALA A O 1
ATOM 2022 N N . SER A 1 250 ? 15.259 -34.586 -17.770 1.00 44.16 250 SER A N 1
ATOM 2023 C CA . SER A 1 250 ? 15.843 -35.923 -17.830 1.00 44.16 250 SER A CA 1
ATOM 2024 C C . SER A 1 250 ? 16.867 -35.982 -18.967 1.00 44.16 250 SER A C 1
ATOM 2026 O O . SER A 1 250 ? 16.499 -36.027 -20.140 1.00 44.16 250 SER A O 1
ATOM 2028 N N . MET A 1 251 ? 18.149 -35.946 -18.612 1.00 32.91 251 MET A N 1
ATOM 2029 C CA . MET A 1 251 ? 19.289 -36.009 -19.520 1.00 32.91 251 MET A CA 1
ATOM 2030 C C . MET A 1 251 ? 20.346 -36.956 -18.932 1.00 32.91 251 MET A C 1
ATOM 2032 O O . MET A 1 251 ? 20.394 -37.154 -17.715 1.00 32.91 251 MET A O 1
ATOM 2036 N N . PRO A 1 252 ? 21.135 -37.616 -19.797 1.00 32.78 252 PRO A N 1
ATOM 2037 C CA . PRO A 1 252 ? 21.703 -38.931 -19.536 1.00 32.78 252 PRO A CA 1
ATOM 2038 C C . PRO A 1 252 ? 22.824 -38.902 -18.504 1.00 32.78 252 PRO A C 1
ATOM 2040 O O . PRO A 1 252 ? 23.551 -37.921 -18.358 1.00 32.78 252 PRO A O 1
ATOM 2043 N N . SER A 1 253 ? 22.996 -40.041 -17.838 1.00 40.84 253 SER A N 1
ATOM 2044 C CA . SER A 1 253 ? 24.050 -40.302 -16.866 1.00 40.84 253 SER A CA 1
ATOM 2045 C C . SER A 1 253 ? 25.440 -39.952 -17.408 1.00 40.84 253 SER A C 1
ATOM 2047 O O . SE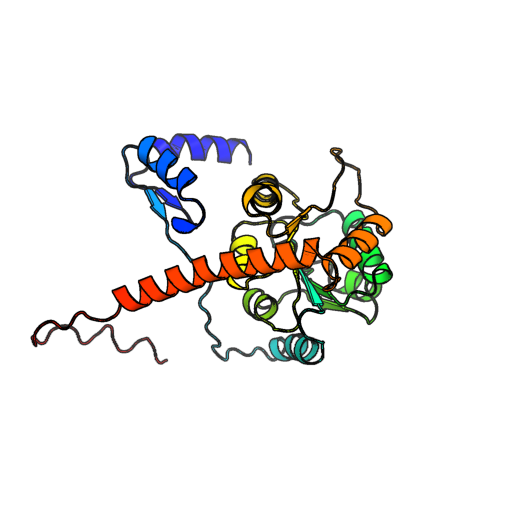R A 1 253 ? 26.043 -40.730 -18.148 1.00 40.84 253 SER A O 1
ATOM 2049 N N . SER A 1 254 ? 26.006 -38.831 -16.970 1.00 33.19 254 SER A N 1
ATOM 2050 C CA . SER A 1 254 ? 27.457 -38.686 -16.901 1.00 33.19 254 SER A CA 1
ATOM 2051 C C . SER A 1 254 ? 27.841 -37.879 -15.660 1.00 33.19 254 SER A C 1
ATOM 2053 O O . SER A 1 254 ? 27.249 -36.855 -15.320 1.00 33.19 254 SER A O 1
ATOM 2055 N N . ARG A 1 255 ? 28.769 -38.457 -14.900 1.00 39.09 255 ARG A N 1
ATOM 2056 C CA . ARG A 1 255 ? 29.188 -38.045 -13.561 1.00 39.09 255 ARG A CA 1
ATOM 2057 C C . ARG A 1 255 ? 30.018 -36.763 -13.637 1.00 39.09 255 ARG A C 1
ATOM 2059 O O . ARG A 1 255 ? 31.224 -36.861 -13.839 1.00 39.09 255 ARG A O 1
ATOM 2066 N N . THR A 1 256 ? 29.433 -35.576 -13.450 1.00 36.75 256 THR A N 1
ATOM 2067 C CA . THR A 1 256 ? 30.244 -34.378 -13.105 1.00 36.75 256 THR A CA 1
ATOM 2068 C C . THR A 1 256 ? 29.537 -33.291 -12.280 1.00 36.75 256 THR A C 1
ATOM 2070 O O . THR A 1 256 ? 30.202 -32.373 -11.822 1.00 36.75 256 THR A O 1
ATOM 2073 N N . PHE A 1 257 ? 28.243 -33.383 -11.959 1.00 33.59 257 PHE A N 1
ATOM 2074 C CA . PHE A 1 257 ? 27.589 -32.356 -11.130 1.00 33.59 257 PHE A CA 1
ATOM 2075 C C . PHE A 1 257 ? 27.075 -32.939 -9.810 1.00 33.59 257 PHE A C 1
ATOM 2077 O O . PHE A 1 257 ? 25.968 -33.462 -9.717 1.00 33.59 257 PHE A O 1
ATOM 2084 N N . HIS A 1 258 ? 27.916 -32.866 -8.776 1.00 29.80 258 HIS A N 1
ATOM 2085 C CA . HIS A 1 258 ? 27.592 -33.262 -7.397 1.00 29.80 258 HIS A CA 1
ATOM 2086 C C . HIS A 1 258 ? 27.927 -32.165 -6.374 1.00 29.80 258 HIS A C 1
ATOM 2088 O O . HIS A 1 258 ? 28.281 -32.460 -5.240 1.00 29.80 258 HIS A O 1
ATOM 2094 N N . ILE A 1 259 ? 27.827 -30.886 -6.762 1.00 34.34 259 ILE A N 1
ATOM 2095 C CA . ILE A 1 259 ? 28.117 -29.765 -5.843 1.00 34.34 259 ILE A CA 1
ATOM 2096 C C . ILE A 1 259 ? 26.930 -28.800 -5.659 1.00 34.34 259 ILE A C 1
ATOM 2098 O O . ILE A 1 259 ? 26.856 -28.129 -4.639 1.00 34.34 259 ILE A O 1
ATOM 2102 N N . ALA A 1 260 ? 25.925 -28.779 -6.542 1.00 29.61 260 ALA A N 1
ATOM 2103 C CA . ALA A 1 260 ? 24.815 -27.819 -6.412 1.00 29.61 260 ALA A CA 1
ATOM 2104 C C . ALA A 1 260 ? 23.593 -28.323 -5.612 1.00 29.61 260 ALA A C 1
ATOM 2106 O O . ALA A 1 260 ? 22.727 -27.527 -5.270 1.00 29.61 260 ALA A O 1
ATOM 2107 N N . TRP A 1 261 ? 23.498 -29.619 -5.293 1.00 31.25 261 TRP A N 1
ATOM 2108 C CA . TRP A 1 261 ? 22.283 -30.199 -4.689 1.00 31.25 261 TRP A CA 1
ATOM 2109 C C . TRP A 1 261 ? 22.256 -30.171 -3.147 1.00 31.25 261 TRP A C 1
ATOM 2111 O O . TRP A 1 261 ? 21.257 -30.538 -2.542 1.00 31.25 261 TRP A O 1
ATOM 2121 N N . LEU A 1 262 ? 23.335 -29.730 -2.490 1.00 25.58 262 LEU A N 1
ATOM 2122 C CA . LEU A 1 262 ? 23.495 -29.846 -1.031 1.00 25.58 262 LEU A CA 1
ATOM 2123 C C . LEU A 1 262 ? 23.226 -28.563 -0.226 1.00 25.58 262 LEU A C 1
ATOM 2125 O O . LEU A 1 262 ? 23.311 -28.611 0.993 1.00 25.58 262 LEU A O 1
ATOM 2129 N N . LEU A 1 263 ? 22.860 -27.440 -0.855 1.00 27.94 263 LEU A N 1
ATOM 2130 C CA . LEU A 1 263 ? 22.653 -26.164 -0.141 1.00 27.94 263 LEU A CA 1
ATOM 2131 C C . LEU A 1 263 ? 21.185 -25.770 0.079 1.00 27.94 263 LEU A C 1
ATOM 2133 O O . LEU A 1 263 ? 20.919 -24.670 0.545 1.00 27.94 263 LEU A O 1
ATOM 2137 N N . SER A 1 264 ? 20.221 -26.653 -0.197 1.00 29.73 264 SER A N 1
ATOM 2138 C CA . SER A 1 264 ? 18.806 -26.402 0.131 1.00 29.73 264 SER A CA 1
ATOM 2139 C C . SER A 1 264 ? 18.353 -27.045 1.449 1.00 29.73 264 SER A C 1
ATOM 2141 O O . SER A 1 264 ? 17.152 -27.133 1.699 1.00 29.73 264 SER A O 1
ATOM 2143 N N . ARG A 1 265 ? 19.284 -27.545 2.272 1.00 29.48 265 ARG A N 1
ATOM 2144 C CA . ARG A 1 265 ? 19.018 -28.032 3.635 1.00 29.48 265 ARG A CA 1
ATOM 2145 C C . ARG A 1 265 ? 20.232 -27.841 4.550 1.00 29.48 265 ARG A C 1
ATOM 2147 O O . ARG A 1 265 ? 20.871 -28.825 4.906 1.00 29.48 265 ARG A O 1
ATOM 2154 N N . THR A 1 266 ? 20.503 -26.596 4.931 1.00 30.84 266 THR A N 1
ATOM 2155 C CA . THR A 1 266 ? 21.105 -26.199 6.221 1.00 30.84 266 THR A CA 1
ATOM 2156 C C . THR A 1 266 ? 20.778 -24.744 6.476 1.00 30.84 266 THR A C 1
ATOM 2158 O O . THR A 1 266 ? 21.080 -23.947 5.559 1.00 30.84 266 THR A O 1
#

pLDDT: mean 82.81, std 19.73, range [25.58, 98.62]

Secondary structure (DSSP, 8-state):
-HHHHHHHHHHHTT-S-EEESS-TTTSHHHHHHHHHH-SS-EEE---------------TTHHHHHHHHHTSPTT-EEEEE--SS-PPPHHHHHHHHHHHHHHT-EEEEE-TTTHHHHHHHHGGGEEEES---HHHHHTSTTEEEEEE---HHHHHHHHHTT--EEE---STTHHHHHHIIIIIS--EEE----SSTT----HHHHHHHHHHHH-TT-HHHHHHHHHHHHHHHHHHHHHHHHHHHHS-------S---SSSSSS--

Foldseek 3Di:
DVVVVVVVVVCVQVDQEAEDQADCVLPVVVLVVVVVVHPHYYDYPADPAPDPPPPPPPPVVQVPVVVVLVPADFLQEEEEDADDPDDDDPVLLLQLLLLQQLLLGEYEYADAPCQVVSPVSNPDRYHYDVDHPLLVVLLRRRHNAYEYLQDPNSLVSNLLSLHAYAHDHDDDCSVVSVCCRCPPLNLYHYQDQDPDPPRRSGSNSSSVRVNQCSPPPRPSNVVSSVSSVVSSVSSVVVVVVVVVVVPPDDDDDDPDDDPPPPPPPD

Sequence (266 aa):
MMQMILEVFSWVNKAQYLLLTSIYELESKVFDVLKAKFSFPVYAMGQIVPNFDFGENTNHNDNNYLHWLDCQPRSSVLYISMGSFHSVSTAQMDEIAFGLRDSGVRFFWVARDETNRLKELCSHIGLVVPWCNQLRVLSHSSVGGFLSHCGWSSTREGMLCGLPFLTFPIVFDQILNSKLIVEDWKIGSRVKQDMGMDNLVTRVEISRLVQKFMNLENDEVKEIRTRASEFQQIFVNVQLQKEDHLKPASMPSSRTFHIAWLLSRT

Mean predicted aligned error: 9.21 Å

InterPro domains:
  IPR002213 UDP-glucuronosyl/UDP-glucosyltransferase [PF00201] (47-205)
  IPR002213 UDP-glucuronosyl/UDP-glucosyltransferase [cd03784] (38-231)

Nearest PDB structures (foldseek):
  8ie4-assembly4_D  TM=7.846E-01  e=9.203E-19  Gentiana crassicaulis
  8w7y-assembly1_A-2  TM=7.839E-01  e=9.742E-19  Gentiana crassicaulis
  8ie4-assembly1_A  TM=7.901E-01  e=2.488E-17  Gentiana crassicaulis
  8i90-assembly2_B  TM=7.991E-01  e=3.600E-16  Nemophila menziesii
  6ij7-assembly2_B  TM=8.054E-01  e=1.670E-13  Arabidopsis thaliana

Organism: Quercus lobata (NCBI:txid97700)

Solvent-accessible surface area (backbone atoms only — not comparable to full-atom values): 15070 Å² total; per-residue (Å²): 110,71,65,57,54,56,51,52,60,68,46,58,83,72,46,78,56,46,81,40,90,39,44,53,91,80,42,45,72,60,52,52,52,49,48,71,73,38,96,43,58,68,42,62,68,28,86,85,60,85,73,90,68,82,67,85,75,72,55,81,69,62,58,58,62,52,53,56,45,70,75,42,60,74,42,51,24,37,36,35,44,54,74,91,85,59,81,76,57,71,69,42,51,47,23,45,34,49,3,43,50,73,38,71,56,30,34,41,34,50,33,61,96,50,24,70,64,45,45,71,61,37,47,92,63,44,49,60,34,56,70,74,66,59,66,63,54,56,62,32,66,19,41,44,30,36,39,27,23,31,46,68,68,61,45,52,50,36,34,60,48,27,37,24,33,40,28,47,53,81,61,80,65,10,54,56,42,37,43,43,38,37,72,72,63,37,20,33,46,71,62,76,61,59,98,50,102,78,51,66,54,47,26,67,57,43,13,54,49,52,44,54,66,62,32,77,85,37,66,69,42,44,51,19,39,53,40,12,43,55,52,15,48,56,49,53,52,57,52,52,52,55,54,58,72,66,50,79,73,93,70,80,96,69,96,79,87,86,74,83,84,70,75,87,77,122

Radius of gyration: 21.01 Å; Cα contacts (8 Å, |Δi|>4): 373; chains: 1; bounding box: 50×62×52 Å